Protein AF-S4Y621-F1 (afdb_monomer)

Radius of gyration: 22.16 Å; Cα contacts (8 Å, |Δi|>4): 388; chains: 1; bounding box: 53×59×67 Å

Organism: NCBI:txid1254432

pLDDT: mean 82.06, std 18.14, range [29.84, 98.12]

Solvent-accessible surface area (backbone atoms only — not comparable to full-atom values): 10670 Å² total; per-residue (Å²): 137,91,83,83,88,74,89,83,85,84,79,84,85,79,80,78,80,84,52,58,77,79,45,41,57,49,80,65,47,92,72,56,23,39,37,37,39,32,27,67,24,92,54,53,34,29,34,33,82,52,81,55,54,39,59,49,49,24,47,77,88,26,30,50,78,54,44,103,45,43,35,34,53,33,31,38,75,62,40,75,56,72,85,97,52,68,56,53,63,44,82,42,47,49,72,36,71,51,76,38,78,41,41,54,38,29,27,41,82,42,71,57,51,69,94,45,32,25,85,92,50,53,89,77,49,75,55,20,14,27,38,39,61,63,71,78,42,81,48,37,40,34,39,39,41,11,64,40,68,40,88,90,77,53,43,68,35,69,68,44,61,65,48,77,41,77,51,53,44,90,55,69,63,47,79,46,77,43,55,78,79,65,107

Secondary structure (DSSP, 8-state):
---------------PPPPGGGTSPPPPPSSPEEEEEEE-SSS-EEE--SSSS--SEEETTEESS--SS-BHHHHHHT--S--------EEE-TT-EEEEEE-SEEEEEEE--GGGS-TTTTTT-SEEEEEEEPPSEEEEEEE--EEEE-TTT--EEEEPPPEEEEEEES-SEEEEEE-TT--

Sequence (183 aa):
MRAVGGEETGGGGAGGEASCDDVLDDEALEEPMSIVVTNERSTPVYLTPGGCAPVGWSVDGKSMFEAAIPTCEGLHEGEPGGPACGPSFQELAAGASVTVEWHGRLAESVPVVDSCVAPSISAEHETCGRLALAGDGAHELELTVYLELDEETEIGTSPLPAIAVPFTLPTESITVTISEEDP

Foldseek 3Di:
DDDDDDDPDDDDDDDDQDDLVNQAADDFAPAWAKEKEWEQDQFKWKAQQDDDDGDFKDKPPFHQHDDPFAGLVCQLVVNRDDPPDDGAIDIAGHGGMDIHTGRQWTKDKDAHRCVRGDVVCSVPDRIHIYTYGDDFFKMKIWGKIARDADPVPRDGDHIQGTQIFIDGPPDRYHYHYHYPPRD

Nearest PDB structures (foldseek):
  8xjs-assembly1_A  TM=2.680E-01  e=2.110E+00  Homo sapiens
  9cqi-assembly1_B  TM=3.585E-01  e=9.521E+00  Homo sapiens
  2yyy-assembly1_B  TM=1.717E-01  e=1.142E+00  Methanocaldococcus jannaschii DSM 2661
  7sti-assembly1_A  TM=2.539E-01  e=5.449E+00  Mus musculus

Mean predicted aligned error: 9.26 Å

Structure (mmCIF, N/CA/C/O backbone):
data_AF-S4Y621-F1
#
_entry.id   AF-S4Y621-F1
#
loop_
_atom_site.group_PDB
_atom_site.id
_atom_site.type_symbol
_atom_site.label_atom_id
_atom_site.label_alt_id
_atom_site.label_comp_id
_atom_site.label_asym_id
_atom_site.label_entity_id
_atom_site.label_seq_id
_atom_site.pdbx_PDB_ins_code
_atom_site.Cartn_x
_atom_site.Cartn_y
_atom_site.Cartn_z
_a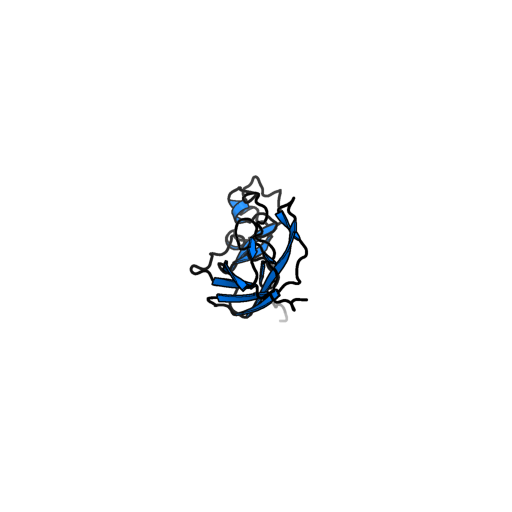tom_site.occupancy
_atom_site.B_iso_or_equiv
_atom_site.auth_seq_id
_atom_site.auth_comp_id
_atom_site.auth_asym_id
_atom_site.auth_atom_id
_atom_site.pdbx_PDB_model_num
ATOM 1 N N . MET A 1 1 ? 35.781 -44.865 -48.114 1.00 40.31 1 MET A N 1
ATOM 2 C CA . MET A 1 1 ? 36.550 -43.820 -47.407 1.00 40.31 1 MET A CA 1
ATOM 3 C C . MET A 1 1 ? 35.823 -43.487 -46.114 1.00 40.31 1 MET A C 1
ATOM 5 O O . MET A 1 1 ? 34.612 -43.332 -46.146 1.00 40.31 1 MET A O 1
ATOM 9 N N . ARG A 1 2 ? 36.559 -43.498 -44.998 1.00 34.03 2 ARG A N 1
ATOM 10 C CA . ARG A 1 2 ? 36.179 -43.008 -43.661 1.00 34.03 2 ARG A CA 1
ATOM 11 C C . ARG A 1 2 ? 36.219 -41.472 -43.628 1.00 34.03 2 ARG A C 1
ATOM 13 O O . ARG A 1 2 ? 37.125 -40.931 -44.253 1.00 34.03 2 ARG A O 1
ATOM 20 N N . ALA A 1 3 ? 35.333 -40.869 -42.827 1.00 33.75 3 ALA A N 1
ATOM 21 C CA . ALA A 1 3 ? 35.456 -39.650 -41.987 1.00 33.75 3 ALA A CA 1
ATOM 22 C C . ALA A 1 3 ? 34.038 -39.034 -41.864 1.00 33.75 3 ALA A C 1
ATOM 24 O O . ALA A 1 3 ? 33.450 -38.748 -42.897 1.00 33.75 3 ALA A O 1
ATOM 25 N N . VAL A 1 4 ? 33.317 -39.076 -40.732 1.00 34.75 4 VAL A N 1
ATOM 26 C CA . VAL A 1 4 ? 33.525 -38.476 -39.388 1.00 34.75 4 VAL A CA 1
ATOM 27 C C . VAL A 1 4 ? 33.197 -36.977 -39.352 1.00 34.75 4 VAL A C 1
ATOM 29 O O . VAL A 1 4 ? 33.879 -36.207 -40.014 1.00 34.75 4 VAL A O 1
ATOM 32 N N . GLY A 1 5 ? 32.243 -36.620 -38.478 1.00 29.84 5 GLY A N 1
ATOM 33 C CA . GLY A 1 5 ? 32.097 -35.303 -37.839 1.00 29.84 5 GLY A CA 1
ATOM 34 C C . GLY A 1 5 ? 31.358 -34.244 -38.672 1.00 29.84 5 GLY A C 1
ATOM 35 O O . GLY A 1 5 ? 31.693 -34.056 -39.829 1.00 29.84 5 GLY A O 1
ATOM 36 N N . GLY A 1 6 ? 30.364 -33.515 -38.167 1.00 31.75 6 GLY A N 1
ATOM 37 C CA . GLY A 1 6 ? 29.953 -33.370 -36.777 1.00 31.75 6 GLY A CA 1
ATOM 38 C C . GLY A 1 6 ? 28.525 -32.854 -36.625 1.00 31.75 6 GLY A C 1
ATOM 39 O O . GLY A 1 6 ? 27.959 -32.228 -37.519 1.00 31.75 6 GLY A O 1
ATOM 40 N N . GLU A 1 7 ? 27.968 -33.171 -35.460 1.00 42.66 7 GLU A N 1
ATOM 41 C CA . GLU A 1 7 ? 27.066 -32.284 -34.736 1.00 42.66 7 GLU A CA 1
ATOM 42 C C . GLU A 1 7 ? 27.680 -30.880 -34.681 1.00 42.66 7 GLU A C 1
ATOM 44 O O . GLU A 1 7 ? 28.802 -30.717 -34.209 1.00 42.66 7 GLU A O 1
ATOM 49 N N . GLU A 1 8 ? 26.928 -29.878 -35.125 1.00 39.56 8 GLU A N 1
ATOM 50 C CA . GLU A 1 8 ? 27.060 -28.515 -34.617 1.00 39.56 8 GLU A CA 1
ATOM 51 C C . GLU A 1 8 ? 25.834 -28.266 -33.737 1.00 39.56 8 GLU A C 1
ATOM 53 O O . GLU A 1 8 ? 24.785 -27.796 -34.171 1.00 39.56 8 GLU A O 1
ATOM 58 N N . THR A 1 9 ? 25.958 -28.669 -32.477 1.00 48.19 9 THR A N 1
ATOM 59 C CA . THR A 1 9 ? 25.304 -27.976 -31.372 1.00 48.19 9 THR A CA 1
ATOM 60 C C . THR A 1 9 ? 26.026 -26.642 -31.168 1.00 48.19 9 THR A C 1
ATOM 62 O O . THR A 1 9 ? 27.220 -26.645 -30.876 1.00 48.19 9 THR A O 1
ATOM 65 N N . GLY A 1 10 ? 25.323 -25.517 -31.274 1.00 29.92 10 GLY A N 1
ATOM 66 C CA . GLY A 1 10 ? 25.833 -24.196 -30.883 1.00 29.92 10 GLY A CA 1
ATOM 67 C C . GLY A 1 10 ? 24.816 -23.104 -31.227 1.00 29.92 10 GLY A C 1
ATOM 68 O O . GLY A 1 10 ? 24.211 -23.169 -32.287 1.00 29.92 10 GLY A O 1
ATOM 69 N N . GLY A 1 11 ? 24.513 -22.100 -30.405 1.00 30.69 11 GLY A N 1
ATOM 70 C CA . GLY A 1 11 ? 24.886 -21.748 -29.028 1.00 30.69 11 GLY A CA 1
ATOM 71 C C . GLY A 1 11 ? 23.645 -21.133 -28.343 1.00 30.69 11 GLY A C 1
ATOM 72 O O . GLY A 1 11 ? 22.634 -20.904 -28.993 1.00 30.69 11 GLY A O 1
ATOM 73 N N . GLY A 1 12 ? 23.567 -20.910 -27.034 1.00 33.03 12 GLY A N 1
ATOM 74 C CA . GLY A 1 12 ? 24.642 -20.570 -26.112 1.00 33.03 12 GLY A CA 1
ATOM 75 C C . GLY A 1 12 ? 24.822 -19.051 -26.030 1.00 33.03 12 GLY A C 1
ATOM 76 O O . GLY A 1 12 ? 25.725 -18.537 -26.675 1.00 33.03 12 GLY A O 1
ATOM 77 N N . GLY A 1 13 ? 23.990 -18.385 -25.212 1.00 31.75 13 GLY A N 1
ATOM 78 C CA . GLY A 1 13 ? 24.107 -16.972 -24.799 1.00 31.75 13 GLY A CA 1
ATOM 79 C C . GLY A 1 13 ? 23.715 -15.949 -25.873 1.00 31.75 13 GLY A C 1
ATOM 80 O O . GLY A 1 13 ? 23.707 -16.265 -27.051 1.00 31.75 13 GLY A O 1
ATOM 81 N N . ALA A 1 14 ? 23.411 -14.688 -25.594 1.00 40.19 14 ALA A N 1
ATOM 82 C CA . ALA A 1 14 ? 23.194 -13.887 -24.392 1.00 40.19 14 ALA A CA 1
ATOM 83 C C . ALA A 1 14 ? 22.991 -12.450 -24.929 1.00 40.19 14 ALA A C 1
ATOM 85 O O . ALA A 1 14 ? 23.670 -12.080 -25.884 1.00 40.19 14 ALA A O 1
ATOM 86 N N . GLY A 1 15 ? 22.112 -11.652 -24.320 1.00 40.28 15 GLY A N 1
ATOM 87 C CA . GLY A 1 15 ? 22.067 -10.200 -24.539 1.00 40.28 15 GLY A CA 1
ATOM 88 C C . GLY A 1 15 ? 21.282 -9.739 -25.767 1.00 40.28 15 GLY A C 1
ATOM 89 O O . GLY A 1 15 ? 21.871 -9.328 -26.761 1.00 40.28 15 GLY A O 1
ATOM 90 N N . GLY A 1 16 ? 19.950 -9.739 -25.677 1.00 50.34 16 GLY A N 1
ATOM 91 C CA . GLY A 1 16 ? 19.219 -8.637 -26.305 1.00 50.34 16 GLY A CA 1
ATOM 92 C C . GLY A 1 16 ? 19.573 -7.371 -25.525 1.00 50.34 16 GLY A C 1
ATOM 93 O O . GLY A 1 16 ? 19.605 -7.424 -24.295 1.00 50.34 16 GLY A O 1
ATOM 94 N N . GLU A 1 17 ? 19.931 -6.286 -26.210 1.00 59.06 17 GLU A N 1
ATOM 95 C CA . GLU A 1 17 ? 20.044 -4.973 -25.566 1.00 59.06 17 GLU A CA 1
ATOM 96 C C . GLU A 1 17 ? 18.709 -4.690 -24.864 1.00 59.06 17 GLU A C 1
ATOM 98 O O . GLU A 1 17 ? 17.657 -4.869 -25.479 1.00 59.06 17 GLU A O 1
ATOM 103 N N . ALA A 1 18 ? 18.743 -4.348 -23.573 1.00 64.44 18 ALA A N 1
ATOM 104 C CA . ALA A 1 18 ? 17.529 -4.027 -22.829 1.00 64.44 18 ALA A CA 1
ATOM 105 C C . ALA A 1 18 ? 16.826 -2.846 -23.516 1.00 64.44 18 ALA A C 1
ATOM 107 O O . ALA A 1 18 ? 17.468 -1.822 -23.776 1.00 64.44 18 ALA A O 1
ATOM 108 N N . SER A 1 19 ? 15.544 -3.002 -23.857 1.00 77.56 19 SER A N 1
ATOM 109 C CA . SER A 1 19 ? 14.757 -1.905 -24.420 1.00 77.56 19 SER A CA 1
ATOM 110 C C . SER A 1 19 ? 14.365 -0.946 -23.303 1.00 77.56 19 SER A C 1
ATOM 112 O O . SER A 1 19 ? 14.183 -1.359 -22.159 1.00 77.56 19 SER A O 1
ATOM 114 N N . CYS A 1 20 ? 14.172 0.333 -23.626 1.00 79.19 20 CYS A N 1
ATOM 115 C CA . CYS A 1 20 ? 13.599 1.267 -22.657 1.00 79.19 20 CYS A CA 1
ATOM 116 C C . CYS A 1 20 ? 12.184 0.854 -22.244 1.00 79.19 20 CYS A C 1
ATOM 118 O O . CYS A 1 20 ? 11.817 1.035 -21.091 1.00 79.19 20 CYS A O 1
ATOM 120 N N . ASP A 1 21 ? 11.445 0.193 -23.134 1.00 79.69 21 ASP A N 1
ATOM 121 C CA . ASP A 1 21 ? 10.115 -0.342 -22.831 1.00 79.69 21 ASP A CA 1
ATOM 122 C C . ASP A 1 21 ? 10.139 -1.403 -21.713 1.00 79.69 21 ASP A C 1
ATOM 124 O O . ASP A 1 21 ? 9.152 -1.567 -21.007 1.00 79.69 21 ASP A O 1
ATOM 128 N N . ASP A 1 22 ? 11.267 -2.098 -21.514 1.00 80.38 22 ASP A N 1
ATOM 129 C CA . ASP A 1 22 ? 11.398 -3.133 -20.479 1.00 80.38 22 ASP A CA 1
ATOM 130 C C . ASP A 1 22 ? 11.611 -2.541 -19.072 1.00 80.38 22 ASP A C 1
ATOM 132 O O . ASP A 1 22 ? 11.510 -3.259 -18.075 1.00 80.38 22 ASP A O 1
ATOM 136 N N . VAL A 1 23 ? 11.947 -1.249 -18.981 1.00 81.88 23 VAL A N 1
ATOM 137 C CA . VAL A 1 23 ? 12.234 -0.555 -17.713 1.00 81.88 23 VAL A CA 1
ATOM 138 C C . VAL A 1 23 ? 11.239 0.549 -17.381 1.00 81.88 23 VAL A C 1
ATOM 140 O O . VAL A 1 23 ? 11.216 1.000 -16.240 1.00 81.88 23 VAL A O 1
ATOM 143 N N . LEU A 1 24 ? 10.419 0.977 -18.342 1.00 83.12 24 LEU A N 1
ATOM 144 C CA . LEU A 1 24 ? 9.329 1.917 -18.098 1.00 83.12 24 LEU A CA 1
ATOM 145 C C . LEU A 1 24 ? 8.161 1.238 -17.371 1.00 83.12 24 LEU A C 1
ATOM 147 O O . LEU A 1 24 ? 8.008 0.010 -17.396 1.00 83.12 24 LEU A O 1
ATOM 151 N N . ASP A 1 25 ? 7.365 2.061 -16.695 1.00 87.50 25 ASP A N 1
ATOM 152 C CA . ASP A 1 25 ? 6.196 1.624 -15.942 1.00 87.50 25 ASP A CA 1
ATOM 153 C C . ASP A 1 25 ? 5.138 1.028 -16.882 1.00 87.50 25 ASP A C 1
ATOM 155 O O . ASP A 1 25 ? 4.885 1.539 -17.975 1.00 87.50 25 ASP A O 1
ATOM 159 N N . ASP A 1 26 ? 4.489 -0.049 -16.442 1.00 89.94 26 ASP A N 1
ATOM 160 C CA . ASP A 1 26 ? 3.331 -0.591 -17.142 1.00 89.94 26 ASP A CA 1
ATOM 161 C C . ASP A 1 26 ? 2.150 0.388 -17.053 1.00 89.94 26 ASP A C 1
ATOM 163 O O . ASP A 1 26 ? 1.959 1.110 -16.059 1.00 89.94 26 ASP A O 1
ATOM 167 N N . GLU A 1 27 ? 1.306 0.368 -18.087 1.00 90.00 27 GLU A N 1
ATOM 168 C CA . GLU A 1 27 ? 0.056 1.121 -18.086 1.00 90.00 27 GLU A CA 1
ATOM 169 C C . GLU A 1 27 ? -0.827 0.681 -16.907 1.00 90.00 27 GLU A C 1
ATOM 171 O O . GLU A 1 27 ? -1.022 -0.505 -16.641 1.00 90.00 27 GLU A O 1
ATOM 176 N N . ALA A 1 28 ? -1.362 1.655 -16.172 1.00 89.56 28 ALA A N 1
ATOM 177 C CA . ALA A 1 28 ? -2.320 1.410 -15.10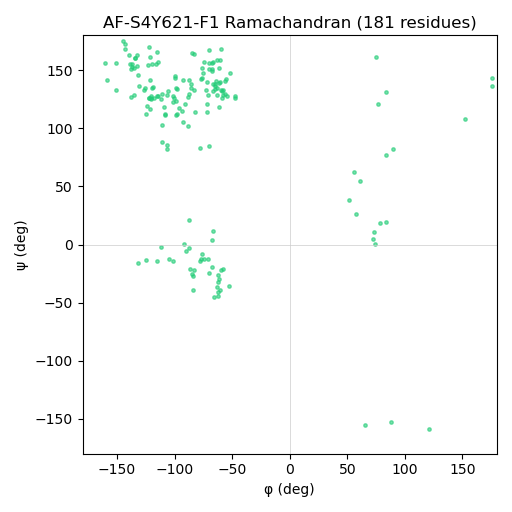1 1.00 89.56 28 ALA A CA 1
ATOM 178 C C . ALA A 1 28 ? -3.599 0.742 -15.633 1.00 89.56 28 ALA A C 1
ATOM 180 O O . ALA A 1 28 ? -4.020 1.009 -16.759 1.00 89.56 28 ALA A O 1
ATOM 181 N N . LEU A 1 29 ? -4.281 -0.038 -14.787 1.00 88.75 29 LEU A N 1
ATOM 182 C CA . LEU A 1 29 ? -5.645 -0.472 -15.096 1.00 88.75 29 LEU A CA 1
ATOM 183 C C . LEU A 1 29 ? -6.561 0.746 -15.303 1.00 88.75 29 LEU A C 1
ATOM 185 O O . LEU A 1 29 ? -6.561 1.672 -14.482 1.00 88.75 29 LEU A O 1
ATOM 189 N N . GLU A 1 30 ? -7.351 0.712 -16.384 1.00 89.94 30 GLU A N 1
ATOM 190 C CA . GLU A 1 30 ? -8.328 1.760 -16.723 1.00 89.94 30 GLU A CA 1
ATOM 191 C C . GL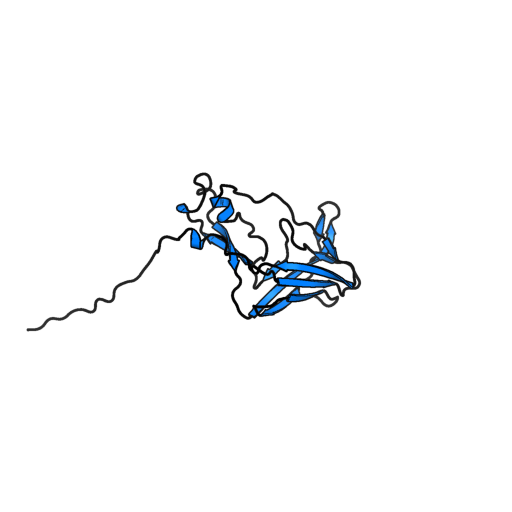U A 1 30 ? -9.381 1.925 -15.619 1.00 89.94 30 GLU A C 1
ATOM 193 O O . GLU A 1 30 ? -9.768 3.045 -15.282 1.00 89.94 30 GLU A O 1
ATOM 198 N N . GLU A 1 31 ? -9.809 0.806 -15.032 1.00 91.50 31 GLU A N 1
ATOM 199 C CA . GLU A 1 31 ? -10.711 0.762 -13.886 1.00 91.50 31 GLU A CA 1
ATOM 200 C C . GLU A 1 31 ? -9.916 0.320 -12.644 1.00 91.50 31 GLU A C 1
ATOM 202 O O . GLU A 1 31 ? -9.437 -0.818 -12.602 1.00 91.50 31 GLU A O 1
ATOM 207 N N . PRO A 1 32 ? -9.710 1.207 -11.649 1.00 92.12 32 PRO A N 1
ATOM 208 C CA . PRO A 1 32 ? -9.053 0.828 -10.406 1.00 92.12 32 PRO A CA 1
ATOM 209 C C . PRO A 1 32 ? -9.906 -0.147 -9.594 1.00 92.12 32 PRO A C 1
ATOM 211 O O . PRO A 1 32 ? -11.131 -0.191 -9.702 1.00 92.12 32 PRO A O 1
ATOM 214 N N . MET A 1 33 ? -9.230 -0.915 -8.748 1.00 94.06 33 MET A N 1
ATOM 215 C CA . MET A 1 33 ? -9.856 -1.800 -7.775 1.00 94.06 33 MET A CA 1
ATOM 216 C C . MET A 1 33 ? -10.030 -1.077 -6.445 1.00 94.06 33 MET A C 1
ATOM 218 O O . MET A 1 33 ? -9.114 -0.391 -5.984 1.00 94.06 33 MET A O 1
ATOM 222 N N . SER A 1 34 ? -11.153 -1.317 -5.773 1.00 96.56 34 SER A N 1
ATOM 223 C CA . SER A 1 34 ? -11.413 -0.742 -4.454 1.00 96.56 34 SER A CA 1
ATOM 224 C C . SER A 1 34 ? -10.937 -1.665 -3.331 1.00 96.56 34 SER A C 1
ATOM 226 O O . SER A 1 34 ? -11.437 -2.777 -3.161 1.00 96.56 34 SER A O 1
ATOM 228 N N . ILE A 1 35 ? -10.032 -1.183 -2.487 1.00 97.00 35 ILE A N 1
ATOM 229 C CA . ILE A 1 35 ? -9.651 -1.836 -1.233 1.00 97.00 35 ILE A CA 1
ATOM 230 C C . ILE A 1 35 ? -10.416 -1.163 -0.100 1.00 97.00 35 ILE A C 1
ATOM 232 O O . ILE A 1 35 ? -10.183 0.001 0.222 1.00 97.00 35 ILE A O 1
ATOM 236 N N . VAL A 1 36 ? -11.355 -1.889 0.497 1.00 97.62 36 VAL A N 1
ATOM 237 C CA . VAL A 1 36 ? -12.187 -1.401 1.597 1.00 97.62 36 VAL A CA 1
ATOM 238 C C . VAL A 1 36 ? -11.596 -1.893 2.907 1.00 97.62 36 VAL A C 1
ATOM 240 O O . VAL A 1 36 ? -11.627 -3.088 3.189 1.00 97.62 36 VAL A O 1
ATOM 243 N N . VAL A 1 37 ? -11.071 -0.969 3.706 1.00 97.88 37 VAL A N 1
ATOM 244 C CA . VAL A 1 37 ? -10.524 -1.255 5.034 1.00 97.88 37 VAL A CA 1
ATOM 245 C C . VAL A 1 37 ? -11.536 -0.843 6.090 1.00 97.88 37 VAL A C 1
ATOM 247 O O . VAL A 1 37 ? -11.926 0.324 6.152 1.00 97.88 37 VAL A O 1
ATOM 250 N N . THR A 1 38 ? -11.935 -1.781 6.944 1.00 98.00 38 THR A N 1
ATOM 251 C CA . THR A 1 38 ? -12.858 -1.555 8.060 1.00 98.00 38 THR A CA 1
ATOM 252 C C . THR A 1 38 ? -12.144 -1.783 9.385 1.00 98.00 38 THR A C 1
ATOM 254 O O . THR A 1 38 ? -11.555 -2.840 9.605 1.00 98.00 38 THR A O 1
ATOM 257 N N . ASN A 1 39 ? -12.222 -0.805 10.290 1.00 97.94 39 ASN A N 1
ATOM 258 C CA . ASN A 1 39 ? -11.726 -0.957 11.654 1.00 97.94 39 ASN A CA 1
ATOM 259 C C . ASN A 1 39 ? -12.827 -1.535 12.555 1.00 97.94 39 ASN A C 1
ATOM 261 O O . ASN A 1 39 ? -13.721 -0.806 12.977 1.00 97.94 39 ASN A O 1
ATOM 265 N N . GLU A 1 40 ? -12.769 -2.829 12.865 1.00 97.31 40 GLU A N 1
ATOM 266 C CA . GLU A 1 40 ? -13.676 -3.489 13.818 1.00 97.31 40 GLU A CA 1
ATOM 267 C C . GLU A 1 40 ? -13.135 -3.498 15.256 1.00 97.31 40 GLU A C 1
ATOM 269 O O . GLU A 1 40 ? -13.806 -3.984 16.172 1.00 97.31 40 GLU A O 1
ATOM 274 N N . ARG A 1 41 ? -11.953 -2.916 15.490 1.00 95.38 41 ARG A N 1
ATOM 275 C CA . ARG A 1 41 ? -11.442 -2.685 16.841 1.00 95.38 41 ARG A CA 1
ATOM 276 C C . ARG A 1 41 ? -12.304 -1.668 17.582 1.00 95.38 41 ARG A C 1
ATOM 278 O O . ARG A 1 41 ? -12.978 -0.814 17.006 1.00 95.38 41 ARG A O 1
ATOM 285 N N . SER A 1 42 ? -12.235 -1.735 18.903 1.00 96.12 42 SER A N 1
ATOM 286 C CA . SER A 1 42 ? -12.852 -0.783 19.826 1.00 96.12 42 SER A CA 1
ATOM 287 C C . SER A 1 42 ? -12.079 0.537 19.949 1.00 96.12 42 SER A C 1
ATOM 289 O O . SER A 1 42 ? -12.612 1.510 20.486 1.00 96.12 42 SER A O 1
ATOM 291 N N . THR A 1 43 ? -10.847 0.588 19.433 1.00 95.88 43 THR A N 1
ATOM 292 C CA . THR A 1 43 ? -9.953 1.754 19.430 1.00 95.88 43 THR A CA 1
ATOM 293 C C . THR A 1 43 ? -9.655 2.223 18.003 1.00 95.88 43 THR A C 1
ATOM 295 O O . THR A 1 43 ? -9.735 1.421 17.069 1.00 95.88 43 THR A O 1
ATOM 298 N N . PRO A 1 44 ? -9.303 3.506 17.801 1.00 96.81 44 PRO A N 1
ATOM 299 C CA . PRO A 1 44 ? -8.827 3.970 16.502 1.00 96.81 44 PRO A CA 1
ATOM 300 C C . PRO A 1 44 ? -7.515 3.279 16.107 1.00 96.81 44 PRO A C 1
ATOM 302 O O . PRO A 1 44 ? -6.781 2.772 16.958 1.00 96.81 44 PRO A O 1
ATOM 305 N N . VAL A 1 45 ? -7.237 3.292 14.808 1.00 97.25 45 VAL A N 1
ATOM 306 C CA . VAL A 1 45 ? -5.960 2.888 14.206 1.00 97.25 45 VAL A CA 1
ATOM 307 C C . VAL A 1 45 ? -5.521 3.942 13.199 1.00 97.25 45 VAL A C 1
ATOM 309 O O . VAL A 1 45 ? -6.338 4.738 12.741 1.00 97.25 45 VAL A O 1
ATOM 312 N N . TYR A 1 46 ? -4.251 3.927 12.821 1.00 96.19 46 TYR A N 1
ATOM 313 C CA . TYR A 1 46 ? -3.671 4.847 11.854 1.00 96.19 46 TYR A CA 1
ATOM 314 C C . TYR A 1 46 ? -3.123 4.068 10.664 1.00 96.19 46 TYR A C 1
ATOM 316 O O . TYR A 1 46 ? -2.445 3.053 10.823 1.00 96.19 46 TYR A O 1
ATOM 324 N N . LEU A 1 47 ? -3.419 4.545 9.462 1.00 93.94 47 LEU A N 1
ATOM 325 C CA . LEU A 1 47 ? -2.920 3.983 8.207 1.00 93.94 47 LEU A CA 1
ATOM 326 C C . LEU A 1 47 ? -2.631 5.105 7.212 1.00 93.94 47 LEU A C 1
ATOM 328 O O . LEU A 1 47 ? -2.986 6.254 7.459 1.00 93.94 47 LEU A O 1
ATOM 332 N N . THR A 1 48 ? -2.020 4.781 6.077 1.00 89.81 48 THR A N 1
ATOM 333 C CA . THR A 1 48 ? -1.745 5.758 5.013 1.00 89.81 48 THR A CA 1
ATOM 334 C C . THR A 1 48 ? -2.622 5.464 3.787 1.00 89.81 48 THR A C 1
ATOM 336 O O . THR A 1 48 ? -2.249 4.664 2.929 1.00 89.81 48 THR A O 1
ATOM 339 N N . PRO A 1 49 ? -3.850 6.009 3.706 1.00 79.88 49 PRO A N 1
ATOM 340 C CA . PRO A 1 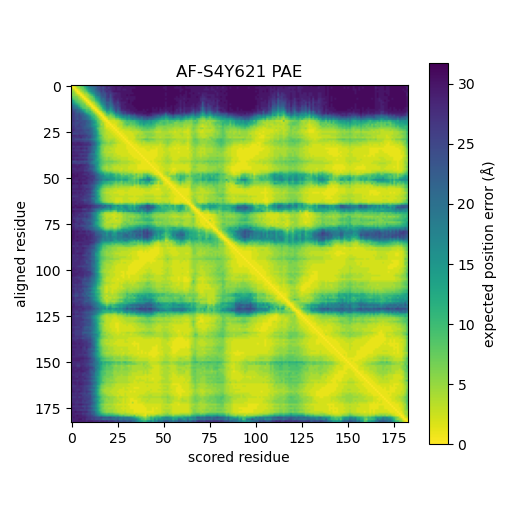49 ? -4.750 5.732 2.591 1.00 79.88 49 PRO A CA 1
ATOM 341 C C . PRO A 1 49 ? -4.329 6.544 1.360 1.00 79.88 49 PRO A C 1
ATOM 343 O O . PRO A 1 49 ? -4.857 7.620 1.086 1.00 79.88 49 PRO A O 1
ATOM 346 N N . GLY A 1 50 ? -3.353 6.022 0.618 1.00 74.12 50 GLY A N 1
ATOM 347 C CA . GLY A 1 50 ? -2.823 6.659 -0.586 1.00 74.12 50 GLY A CA 1
ATOM 348 C C . GLY A 1 50 ? -2.115 7.991 -0.312 1.00 74.12 50 GLY A C 1
ATOM 349 O O . GLY A 1 50 ? -1.605 8.246 0.778 1.00 74.12 50 GLY A O 1
ATOM 350 N N . GLY A 1 51 ? -2.076 8.849 -1.331 1.00 67.62 51 GLY A N 1
ATOM 351 C CA . GLY A 1 51 ? -1.359 10.118 -1.279 1.00 67.62 51 GLY A CA 1
ATOM 352 C C . GLY A 1 51 ? 0.101 9.980 -1.698 1.00 67.62 51 GLY A C 1
ATOM 353 O O . GLY A 1 51 ? 0.449 9.142 -2.523 1.00 67.62 51 GLY A O 1
ATOM 354 N N . CYS A 1 52 ? 0.931 10.869 -1.171 1.00 63.12 52 CYS A N 1
ATOM 355 C CA . CYS A 1 52 ? 2.339 10.981 -1.516 1.00 63.12 52 CYS A CA 1
ATOM 356 C C . CYS A 1 52 ? 3.131 10.133 -0.499 1.00 63.12 52 CYS A C 1
ATOM 358 O O . CYS A 1 52 ? 3.050 10.425 0.693 1.00 63.12 52 CYS A O 1
ATOM 360 N N . ALA A 1 53 ? 3.785 9.054 -0.946 1.00 70.44 53 ALA A N 1
ATOM 361 C CA . ALA A 1 53 ? 4.476 8.047 -0.126 1.00 70.44 53 ALA A CA 1
ATOM 362 C C . ALA A 1 53 ? 3.629 7.242 0.894 1.00 70.44 53 ALA A C 1
ATOM 364 O O . ALA A 1 53 ? 3.964 7.208 2.084 1.00 70.44 53 ALA A O 1
ATOM 365 N N . PRO A 1 54 ? 2.535 6.559 0.495 1.00 78.44 54 PRO A N 1
ATOM 366 C CA . PRO A 1 54 ? 1.839 5.642 1.397 1.00 78.44 54 PRO A CA 1
ATOM 367 C C . PRO A 1 54 ? 2.721 4.425 1.729 1.00 78.44 54 PRO A C 1
ATOM 369 O O . PRO A 1 54 ? 3.381 3.839 0.872 1.00 78.44 54 PRO A O 1
ATOM 372 N N . VAL A 1 55 ? 2.708 4.026 2.998 1.00 85.00 55 VAL A N 1
ATOM 373 C CA . VAL A 1 55 ? 3.513 2.938 3.564 1.00 85.00 55 VAL A CA 1
ATOM 374 C C . VAL A 1 55 ? 2.637 1.839 4.156 1.00 85.00 55 VAL A C 1
ATOM 376 O O . VAL A 1 55 ? 1.512 2.084 4.590 1.00 85.00 55 VAL A O 1
ATOM 379 N N . GLY A 1 56 ? 3.188 0.626 4.227 1.00 89.12 56 GLY A N 1
ATOM 380 C CA . GLY A 1 56 ? 2.517 -0.516 4.848 1.00 89.12 56 GLY A CA 1
ATOM 381 C C . GLY A 1 56 ? 1.544 -1.255 3.930 1.00 89.12 56 GLY A C 1
ATOM 382 O O . GLY A 1 56 ? 0.698 -1.972 4.445 1.00 89.12 56 GLY A O 1
ATOM 383 N N . TRP A 1 57 ? 1.662 -1.090 2.610 1.00 92.88 57 TRP A N 1
ATOM 384 C CA . TRP A 1 57 ? 0.825 -1.754 1.609 1.00 92.88 57 TRP A CA 1
ATOM 385 C C . TRP A 1 57 ? 1.676 -2.592 0.654 1.00 92.88 57 TRP A C 1
ATOM 387 O O . TRP A 1 57 ? 2.483 -2.037 -0.103 1.00 92.88 57 TRP A O 1
ATOM 397 N N . SER A 1 58 ? 1.481 -3.910 0.652 1.00 94.38 58 SER A N 1
ATOM 398 C CA . SER A 1 58 ? 2.127 -4.809 -0.307 1.00 94.38 58 SER A CA 1
ATOM 399 C C . SER A 1 58 ? 1.189 -5.871 -0.858 1.00 94.38 58 SER A C 1
ATOM 401 O O . SER A 1 58 ? 0.212 -6.250 -0.226 1.00 94.38 58 SER A O 1
ATOM 403 N N . VAL A 1 59 ? 1.510 -6.366 -2.050 1.00 95.69 59 VAL A N 1
ATOM 404 C CA . VAL A 1 59 ? 0.942 -7.595 -2.606 1.00 95.69 59 VAL A CA 1
ATOM 405 C C . VAL A 1 59 ? 2.090 -8.545 -2.899 1.00 95.69 59 VAL A C 1
ATOM 407 O O . VAL A 1 59 ? 3.051 -8.164 -3.572 1.00 95.69 59 VAL A O 1
ATOM 410 N N . ASP A 1 60 ? 2.013 -9.764 -2.372 1.00 95.12 60 ASP A N 1
ATOM 411 C CA . ASP A 1 60 ? 3.058 -10.789 -2.492 1.00 95.12 60 ASP A CA 1
ATOM 412 C C . ASP A 1 60 ? 4.459 -10.267 -2.090 1.00 95.12 60 ASP A C 1
ATOM 414 O O . ASP A 1 60 ? 5.472 -10.553 -2.738 1.00 95.12 60 ASP A O 1
ATOM 418 N N . GLY A 1 61 ? 4.521 -9.433 -1.044 1.00 91.62 61 GLY A N 1
ATOM 419 C CA . GLY A 1 61 ? 5.749 -8.789 -0.572 1.00 91.62 61 GLY A CA 1
ATOM 420 C C . GLY A 1 61 ? 6.296 -7.659 -1.460 1.00 91.62 61 GLY A C 1
ATOM 421 O O . GLY A 1 61 ? 7.366 -7.123 -1.161 1.00 91.62 61 GLY A O 1
ATOM 422 N N . LYS A 1 62 ? 5.599 -7.268 -2.538 1.00 91.38 62 LYS A N 1
ATOM 423 C CA . LYS A 1 62 ? 5.940 -6.099 -3.367 1.00 91.38 62 LYS A CA 1
ATOM 424 C C . LYS A 1 62 ? 5.102 -4.886 -2.970 1.00 91.38 62 LYS A C 1
ATOM 426 O O . LYS A 1 62 ? 3.890 -4.993 -2.829 1.00 91.38 62 LYS A O 1
ATOM 431 N N . SER A 1 63 ? 5.739 -3.726 -2.826 1.00 89.88 63 SER A N 1
ATOM 432 C CA . SER A 1 63 ? 5.057 -2.466 -2.495 1.00 89.88 63 SER A CA 1
ATOM 433 C C . SER A 1 63 ? 4.046 -2.079 -3.578 1.00 89.88 63 SER A C 1
ATOM 435 O O . SER A 1 63 ? 4.333 -2.200 -4.767 1.00 89.88 63 SER A O 1
ATOM 437 N N . MET A 1 64 ? 2.872 -1.593 -3.179 1.00 89.06 64 MET A N 1
ATOM 438 C CA . MET A 1 64 ? 1.819 -1.181 -4.118 1.00 89.06 64 MET A CA 1
ATOM 439 C C . MET A 1 64 ? 1.987 0.235 -4.679 1.00 89.06 64 MET A C 1
ATOM 441 O O . MET A 1 64 ? 1.389 0.557 -5.704 1.00 89.06 64 MET A O 1
ATOM 445 N N . PHE A 1 65 ? 2.735 1.102 -3.997 1.00 74.00 65 PHE A N 1
ATOM 446 C CA . PHE A 1 65 ? 2.654 2.544 -4.245 1.00 74.00 65 PHE A CA 1
ATOM 447 C C . PHE A 1 65 ? 3.996 3.243 -4.416 1.00 74.00 65 PHE A C 1
ATOM 449 O O . PHE A 1 65 ? 4.011 4.352 -4.934 1.00 74.00 65 PHE A O 1
ATOM 456 N N . GLU A 1 66 ? 5.111 2.625 -4.025 1.00 66.50 66 GLU A N 1
ATOM 457 C CA . GLU A 1 66 ? 6.423 3.248 -4.199 1.00 66.50 66 GLU A CA 1
ATOM 458 C C . GLU A 1 66 ? 7.562 2.230 -4.189 1.00 66.50 66 GLU A C 1
ATOM 460 O O . GLU A 1 66 ? 7.579 1.283 -3.395 1.00 66.50 66 GLU A O 1
ATOM 465 N N . ALA A 1 67 ? 8.551 2.478 -5.046 1.00 54.28 67 ALA A N 1
ATOM 466 C CA . ALA A 1 67 ? 9.899 1.979 -4.855 1.00 54.28 67 ALA A CA 1
ATOM 467 C C . ALA A 1 67 ? 10.640 2.979 -3.950 1.00 54.28 67 ALA A C 1
ATOM 469 O O . ALA A 1 67 ? 10.553 4.182 -4.163 1.00 54.28 67 ALA A O 1
ATOM 470 N N . ALA A 1 68 ? 11.428 2.512 -2.977 1.00 59.47 68 ALA A N 1
ATOM 471 C CA . ALA A 1 68 ? 12.273 3.372 -2.126 1.00 59.47 68 ALA A CA 1
ATOM 472 C C . ALA A 1 68 ? 13.430 4.071 -2.890 1.00 59.47 68 ALA A C 1
ATOM 474 O O . ALA A 1 68 ? 14.372 4.585 -2.287 1.00 59.47 68 ALA A O 1
ATOM 475 N N . ILE A 1 69 ? 13.386 4.025 -4.221 1.00 67.56 69 ILE A N 1
ATOM 476 C CA . ILE A 1 69 ? 14.377 4.486 -5.187 1.00 67.56 69 ILE A CA 1
ATOM 477 C C . ILE A 1 69 ? 13.640 5.211 -6.326 1.00 67.56 69 ILE A C 1
ATOM 479 O O . ILE A 1 69 ? 12.484 4.877 -6.593 1.00 67.56 69 ILE A O 1
ATOM 483 N N . PRO A 1 70 ? 14.277 6.172 -7.017 1.00 77.06 70 PRO A N 1
ATOM 484 C CA . PRO A 1 70 ? 13.655 6.883 -8.136 1.00 77.06 70 PRO A CA 1
ATOM 485 C C . PRO A 1 70 ? 13.147 5.921 -9.214 1.00 77.06 70 PRO A C 1
ATOM 487 O O . PRO A 1 70 ? 13.805 4.912 -9.490 1.00 77.06 70 PRO A O 1
ATOM 490 N N . THR A 1 71 ? 12.000 6.219 -9.832 1.00 81.50 71 THR A N 1
ATOM 491 C CA . THR A 1 71 ? 11.486 5.399 -10.937 1.00 81.50 71 THR A CA 1
ATOM 492 C C . THR A 1 71 ? 12.346 5.567 -12.184 1.00 81.50 71 THR A C 1
ATOM 494 O O . THR A 1 71 ? 12.948 6.621 -12.401 1.00 81.50 71 THR A O 1
ATOM 497 N N . CYS A 1 72 ? 12.416 4.538 -13.027 1.00 83.62 72 CYS A N 1
ATOM 498 C CA . CYS A 1 72 ? 13.148 4.608 -14.288 1.00 83.62 72 CYS A CA 1
ATOM 499 C C . CYS A 1 72 ? 12.551 5.673 -15.221 1.00 83.62 72 CYS A C 1
ATOM 501 O O . CYS A 1 72 ? 13.298 6.339 -15.932 1.00 83.62 72 CYS A O 1
ATOM 503 N N . GLU A 1 73 ? 11.234 5.889 -15.159 1.00 81.94 73 GLU A N 1
ATOM 504 C CA . GLU A 1 73 ? 10.546 6.977 -15.861 1.00 81.94 73 GLU A CA 1
ATOM 505 C C . GLU A 1 73 ? 10.971 8.361 -15.332 1.00 81.94 73 GLU A C 1
ATOM 507 O O . GLU A 1 73 ? 11.364 9.219 -16.116 1.00 81.94 73 GLU A O 1
ATOM 512 N N . GLY A 1 74 ? 11.056 8.564 -14.011 1.00 79.62 74 GLY A N 1
ATOM 513 C CA . GLY A 1 74 ? 11.579 9.819 -13.450 1.00 79.62 74 GLY A CA 1
ATOM 514 C C . GLY A 1 74 ? 13.045 10.069 -13.829 1.00 79.62 74 GLY A C 1
ATOM 515 O O . GLY A 1 74 ? 13.429 11.174 -14.220 1.00 79.62 74 GLY A O 1
ATOM 516 N N . LEU A 1 75 ? 13.877 9.020 -13.813 1.00 82.12 75 LEU A N 1
ATOM 517 C CA . LEU A 1 75 ? 15.256 9.103 -14.306 1.00 82.12 75 LEU A CA 1
ATOM 518 C C . LEU A 1 75 ? 15.324 9.422 -15.808 1.00 82.12 75 LEU A C 1
ATOM 520 O O . LEU A 1 75 ? 16.228 10.148 -16.230 1.00 82.12 75 LEU A O 1
ATOM 524 N N . HIS A 1 76 ? 14.394 8.899 -16.612 1.00 81.50 76 HIS A N 1
ATOM 525 C CA . HIS A 1 76 ? 14.259 9.206 -18.038 1.00 81.50 76 HIS A CA 1
ATOM 526 C C . HIS A 1 76 ? 13.952 10.689 -18.271 1.00 81.50 76 HIS A C 1
ATOM 528 O O . HIS A 1 76 ? 14.585 11.332 -19.112 1.00 81.50 76 HIS A O 1
ATOM 534 N N . GLU A 1 77 ? 13.042 11.251 -17.477 1.00 78.56 77 GLU A N 1
ATOM 535 C CA . GLU A 1 77 ? 12.615 12.652 -17.558 1.00 78.56 77 GLU A CA 1
ATOM 536 C C . GLU A 1 77 ? 13.632 13.644 -16.966 1.00 78.56 77 GLU A C 1
ATOM 538 O O . GLU A 1 77 ? 13.516 14.857 -17.151 1.00 78.56 77 GLU A O 1
ATOM 543 N N . GLY A 1 78 ? 14.687 13.145 -16.313 1.00 72.25 78 GLY A N 1
ATOM 544 C CA . GLY A 1 78 ? 15.681 13.984 -15.647 1.00 72.25 78 GLY A CA 1
ATOM 545 C C . GLY A 1 78 ? 15.209 14.516 -14.293 1.00 72.25 78 GLY A C 1
ATOM 546 O O . GLY A 1 78 ? 15.784 15.481 -13.783 1.00 72.25 78 GLY A O 1
ATOM 547 N N . GLU A 1 79 ? 14.189 13.887 -13.713 1.00 73.94 79 GLU A N 1
ATOM 548 C CA . GLU A 1 79 ? 13.621 14.174 -12.401 1.00 73.94 79 GLU A CA 1
ATOM 549 C C . GLU A 1 79 ? 14.052 13.059 -11.425 1.00 73.94 79 GLU A C 1
ATOM 551 O O . GLU A 1 79 ? 13.304 12.114 -11.178 1.00 73.94 79 GLU A O 1
ATOM 556 N N . PRO A 1 80 ? 15.275 13.122 -10.846 1.00 61.12 80 PRO A N 1
ATOM 557 C CA . PRO A 1 80 ? 15.819 12.054 -9.995 1.00 61.12 80 PRO A CA 1
ATOM 558 C C . PRO A 1 80 ? 15.076 11.873 -8.665 1.00 61.12 80 PRO A C 1
ATOM 560 O O . PRO A 1 80 ? 15.495 11.080 -7.827 1.00 61.12 80 PRO A O 1
ATOM 563 N N . GLY A 1 81 ? 13.996 12.615 -8.435 1.00 56.94 81 GLY A N 1
ATOM 564 C CA . GLY A 1 81 ? 13.158 12.464 -7.264 1.00 56.94 81 GLY A CA 1
ATOM 565 C C . GLY A 1 81 ? 11.731 12.867 -7.579 1.00 56.94 81 GLY A C 1
ATOM 566 O O . GLY A 1 81 ? 11.492 13.944 -8.125 1.00 56.94 81 GLY A O 1
ATOM 567 N N . GLY A 1 82 ? 10.788 12.022 -7.165 1.00 53.62 82 GLY A N 1
ATOM 568 C CA . GLY A 1 82 ? 9.418 12.464 -6.948 1.00 53.62 82 GLY A CA 1
ATOM 569 C C . GLY A 1 82 ? 9.376 13.572 -5.884 1.00 53.62 82 GLY A C 1
ATOM 570 O O . GLY A 1 82 ? 10.376 13.826 -5.199 1.00 53.62 82 GLY A O 1
ATOM 571 N N . PRO A 1 83 ? 8.241 14.271 -5.730 1.00 51.00 83 PRO A N 1
ATOM 572 C CA . PRO A 1 83 ? 8.078 15.249 -4.660 1.00 51.00 83 PRO A CA 1
ATOM 573 C C . PRO A 1 83 ? 8.529 14.652 -3.320 1.00 51.00 83 PRO A C 1
ATOM 575 O O . PRO A 1 83 ? 8.101 13.567 -2.946 1.00 51.00 83 PRO A O 1
ATOM 578 N N . ALA A 1 84 ? 9.410 15.355 -2.600 1.00 56.88 84 ALA A N 1
ATOM 579 C CA . ALA A 1 84 ? 9.854 14.950 -1.269 1.00 56.88 84 ALA A CA 1
ATOM 580 C C . ALA A 1 84 ? 8.695 15.123 -0.278 1.00 56.88 84 ALA A C 1
ATOM 582 O O . ALA A 1 84 ? 8.548 16.162 0.367 1.00 56.88 84 ALA A O 1
ATOM 583 N N . CYS A 1 85 ? 7.838 14.118 -0.207 1.00 65.69 85 CYS A N 1
ATOM 584 C CA . CYS A 1 85 ? 6.716 14.034 0.704 1.00 65.69 85 CYS A CA 1
ATOM 585 C C . CYS A 1 85 ? 6.911 12.815 1.604 1.00 65.69 85 CYS A C 1
ATOM 587 O O . CYS A 1 85 ? 7.337 11.755 1.155 1.00 65.69 85 CYS A O 1
ATOM 589 N N . GLY A 1 86 ? 6.669 12.995 2.899 1.00 69.00 86 GLY A N 1
ATOM 590 C CA . GLY A 1 86 ? 6.612 11.880 3.836 1.00 69.00 86 GLY A CA 1
ATOM 591 C C . GLY A 1 86 ? 5.221 11.244 3.844 1.00 69.00 86 GLY A C 1
ATOM 592 O O . GLY A 1 86 ? 4.267 11.883 3.387 1.00 69.00 86 GLY A O 1
ATOM 593 N N . PRO A 1 87 ? 5.091 10.031 4.408 1.00 78.06 87 PRO A N 1
ATOM 594 C CA . PRO A 1 87 ? 3.791 9.409 4.612 1.00 78.06 87 PRO A CA 1
ATOM 595 C C . PRO A 1 87 ? 2.880 10.320 5.438 1.00 78.06 87 PRO A C 1
ATOM 597 O O . PRO A 1 87 ? 3.317 10.931 6.413 1.00 78.06 87 PRO A O 1
ATOM 600 N N . SER A 1 88 ? 1.599 10.369 5.077 1.00 84.94 88 SER A N 1
ATOM 601 C CA . SER A 1 88 ? 0.563 11.027 5.875 1.00 84.94 88 SER A CA 1
ATOM 602 C C . SER A 1 88 ? -0.347 9.973 6.490 1.00 84.94 88 SER A C 1
ATOM 604 O O . SER A 1 88 ? -0.989 9.197 5.779 1.00 84.94 88 SER A O 1
ATOM 606 N N . PHE A 1 89 ? -0.380 9.934 7.820 1.00 90.75 89 PHE A N 1
ATOM 607 C CA . PHE A 1 89 ? -1.213 9.003 8.567 1.00 90.75 89 PHE A CA 1
ATOM 608 C C . PHE A 1 89 ? -2.609 9.581 8.788 1.00 90.75 89 PHE A C 1
ATOM 610 O O . PHE A 1 89 ? -2.779 10.694 9.282 1.00 90.75 89 PHE A O 1
ATOM 617 N N . GLN A 1 90 ? -3.618 8.788 8.448 1.00 92.38 90 GLN A N 1
ATOM 618 C CA . GLN A 1 90 ? -5.018 9.070 8.709 1.00 92.38 90 GLN A CA 1
ATOM 619 C C . GLN A 1 90 ? -5.516 8.184 9.851 1.00 92.38 90 GLN A C 1
ATOM 621 O O . GLN A 1 90 ? -5.334 6.966 9.827 1.00 92.38 90 GLN A O 1
ATOM 626 N N . GLU A 1 91 ? -6.206 8.795 10.814 1.00 95.88 91 GLU A N 1
ATOM 627 C CA . GLU A 1 91 ? -6.963 8.068 11.832 1.00 95.88 91 GLU A CA 1
ATOM 628 C C . GLU A 1 91 ? -8.206 7.406 11.212 1.00 95.88 91 GLU A C 1
ATOM 630 O O . GLU A 1 91 ? -9.027 8.053 10.553 1.00 95.88 91 GLU A O 1
ATOM 635 N N . LEU A 1 92 ? -8.372 6.113 11.472 1.00 97.44 92 LEU A N 1
ATOM 636 C CA . LEU A 1 92 ? -9.571 5.341 11.191 1.00 97.44 92 LEU A CA 1
ATOM 637 C C . LEU A 1 92 ? -10.238 4.959 12.516 1.00 97.44 92 LEU A C 1
ATOM 639 O O . LEU A 1 92 ? -9.804 4.045 13.220 1.00 97.44 92 LEU A O 1
ATOM 643 N N . ALA A 1 93 ? -11.309 5.676 12.855 1.00 97.88 93 ALA A N 1
ATOM 644 C CA . ALA A 1 93 ? -12.066 5.462 14.085 1.00 97.88 93 ALA A CA 1
ATOM 645 C C . ALA A 1 93 ? -12.673 4.047 14.180 1.00 97.88 93 ALA A C 1
ATOM 647 O O . ALA A 1 93 ? -12.894 3.374 13.172 1.00 97.88 93 ALA A O 1
ATOM 648 N N . ALA A 1 94 ? -12.996 3.616 15.401 1.00 97.31 94 ALA A N 1
ATOM 649 C CA . ALA A 1 94 ? -13.684 2.351 15.656 1.00 97.31 94 ALA A CA 1
ATOM 650 C C . ALA A 1 94 ? -15.017 2.263 14.883 1.00 97.31 94 ALA A C 1
ATOM 652 O O . ALA A 1 94 ? -15.848 3.174 14.942 1.00 97.31 94 ALA A O 1
ATOM 653 N N . GLY A 1 95 ? -15.220 1.166 14.157 1.00 96.75 95 GLY A N 1
ATOM 654 C CA . GLY A 1 95 ? -16.374 0.920 13.289 1.00 96.75 95 GLY A CA 1
ATOM 655 C C . GLY A 1 95 ? -16.383 1.712 11.976 1.00 96.75 95 GLY A C 1
ATOM 656 O O . GLY A 1 95 ? -17.339 1.590 11.208 1.00 96.75 95 GLY A O 1
ATOM 657 N N . ALA A 1 96 ? -15.370 2.540 11.708 1.00 98.12 96 ALA A N 1
ATOM 658 C CA . ALA A 1 96 ? -15.275 3.297 10.466 1.00 98.12 96 ALA A CA 1
ATOM 659 C C . ALA A 1 96 ? -14.676 2.450 9.3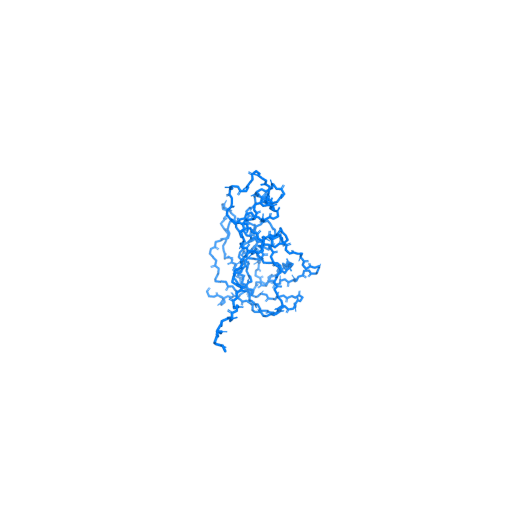35 1.00 98.12 96 ALA A C 1
ATOM 661 O O . ALA A 1 96 ? -14.076 1.395 9.548 1.00 98.12 96 ALA A O 1
ATOM 662 N N . SER A 1 97 ? -14.846 2.921 8.101 1.00 97.62 97 SER A N 1
ATOM 663 C CA . SER A 1 97 ? -14.216 2.325 6.925 1.00 97.62 97 SER A CA 1
ATOM 664 C C . SER A 1 97 ? -13.634 3.394 6.013 1.00 97.62 97 SER A C 1
ATOM 666 O O . SER A 1 97 ? -14.134 4.521 5.971 1.00 97.62 97 SER A O 1
ATOM 668 N N . VAL A 1 98 ? -12.594 3.021 5.278 1.00 96.50 98 VAL A N 1
ATOM 669 C CA . VAL A 1 98 ? -11.966 3.832 4.234 1.00 96.50 98 VAL A CA 1
ATOM 670 C C . VAL A 1 98 ? -11.793 2.983 2.979 1.00 96.50 98 VAL A C 1
ATOM 672 O O . VAL A 1 98 ? -11.566 1.778 3.066 1.00 96.50 98 VAL A O 1
ATOM 675 N N . THR A 1 99 ? -11.923 3.613 1.816 1.00 95.88 99 THR A N 1
ATOM 676 C CA . THR A 1 99 ? -11.708 2.973 0.517 1.00 95.88 99 THR A CA 1
ATOM 677 C C . THR A 1 99 ? -10.455 3.550 -0.121 1.00 95.88 99 THR A C 1
ATOM 679 O O . THR A 1 99 ? -10.313 4.771 -0.201 1.00 95.88 99 THR A O 1
ATOM 682 N N . VAL A 1 100 ? -9.561 2.670 -0.560 1.00 93.12 100 VAL A N 1
ATOM 683 C CA . VAL A 1 100 ? -8.338 3.000 -1.292 1.00 93.12 100 VAL A CA 1
ATOM 684 C C . VAL A 1 100 ? -8.452 2.421 -2.693 1.00 93.12 100 VAL A C 1
ATOM 686 O O . VAL A 1 100 ? -8.728 1.237 -2.852 1.00 93.12 100 VAL A O 1
ATOM 689 N N . GLU A 1 101 ? -8.228 3.251 -3.702 1.00 93.31 101 GLU A N 1
ATOM 690 C CA . GLU A 1 101 ? -8.223 2.818 -5.097 1.00 93.31 101 GLU A CA 1
ATOM 691 C C . GLU A 1 101 ? -6.815 2.355 -5.486 1.00 93.31 101 GLU A C 1
ATOM 693 O O . GLU A 1 101 ? -5.836 3.083 -5.295 1.00 93.31 101 GLU A O 1
ATOM 698 N N . TRP A 1 102 ? -6.703 1.145 -6.033 1.00 92.44 102 TRP A N 1
ATOM 699 C CA . TRP A 1 102 ? -5.443 0.580 -6.508 1.00 92.44 102 TRP A CA 1
ATOM 700 C C . TRP A 1 102 ? -5.531 0.209 -7.987 1.00 92.44 102 TRP A C 1
ATOM 702 O O . TRP A 1 102 ? -6.391 -0.555 -8.414 1.00 92.44 102 TRP A O 1
ATOM 712 N N . HIS A 1 103 ? -4.589 0.721 -8.777 1.00 92.56 103 HIS A N 1
ATOM 713 C CA . HIS A 1 103 ? -4.547 0.546 -10.233 1.00 92.56 103 HIS A CA 1
ATOM 714 C C . HIS A 1 103 ? -3.805 -0.722 -10.691 1.00 92.56 103 HIS A C 1
ATOM 716 O O . HIS A 1 103 ? -3.325 -0.782 -11.822 1.00 92.56 103 HIS A O 1
ATOM 722 N N . GLY A 1 104 ? -3.661 -1.717 -9.812 1.00 92.44 104 GLY A N 1
ATOM 723 C CA . GLY A 1 104 ? -3.090 -3.022 -10.155 1.00 92.44 104 GLY A CA 1
ATOM 724 C C . GLY A 1 104 ? -1.577 -3.043 -10.370 1.00 92.44 104 GLY A C 1
ATOM 725 O O . GLY A 1 104 ? -1.064 -4.043 -10.855 1.00 92.44 104 GLY A O 1
ATOM 726 N N . ARG A 1 105 ? -0.851 -1.971 -10.033 1.00 92.50 105 ARG A N 1
ATOM 727 C CA . ARG A 1 105 ? 0.606 -1.891 -10.222 1.00 92.50 105 ARG A CA 1
ATOM 728 C C . ARG A 1 105 ? 1.372 -2.181 -8.937 1.00 92.50 105 ARG A C 1
ATOM 730 O O . ARG A 1 105 ? 0.931 -1.811 -7.851 1.00 92.50 105 ARG A O 1
ATOM 737 N N . LEU A 1 106 ? 2.525 -2.820 -9.083 1.00 92.38 106 LEU A N 1
ATOM 738 C CA . LEU A 1 106 ? 3.442 -3.196 -8.017 1.00 92.38 106 LEU A CA 1
ATOM 739 C C . LEU A 1 106 ? 4.830 -2.655 -8.323 1.00 92.38 106 LEU A C 1
ATOM 741 O O . LEU A 1 106 ? 5.332 -2.793 -9.436 1.00 92.38 106 LEU A O 1
ATOM 745 N N . ALA A 1 107 ? 5.463 -2.074 -7.315 1.00 88.81 107 ALA A N 1
ATOM 746 C CA . ALA A 1 107 ? 6.826 -1.597 -7.406 1.00 88.81 107 ALA A CA 1
ATOM 747 C C . ALA A 1 107 ? 7.813 -2.769 -7.417 1.00 88.81 107 ALA A C 1
ATOM 749 O O . ALA A 1 107 ? 7.770 -3.676 -6.579 1.00 88.81 107 ALA A O 1
ATOM 750 N N . GLU A 1 108 ? 8.759 -2.708 -8.342 1.00 87.75 108 GLU A N 1
ATOM 751 C CA . GLU A 1 108 ? 9.922 -3.578 -8.402 1.00 87.75 108 GLU A CA 1
ATOM 752 C C . GLU A 1 108 ? 11.193 -2.774 -8.672 1.00 87.75 108 GLU A C 1
ATOM 754 O O . GLU A 1 108 ? 11.152 -1.626 -9.108 1.00 87.75 108 GLU A O 1
ATOM 759 N N . SER A 1 109 ? 12.338 -3.374 -8.358 1.00 87.06 109 SER A N 1
ATOM 760 C CA . SER A 1 109 ? 13.646 -2.796 -8.647 1.00 87.06 109 SER A CA 1
ATOM 761 C C . SER A 1 109 ? 14.212 -3.465 -9.890 1.00 87.06 109 SER A C 1
ATOM 763 O O . SER A 1 109 ? 14.313 -4.694 -9.941 1.00 87.06 109 SER A O 1
ATOM 765 N N . VAL A 1 110 ? 14.592 -2.655 -10.873 1.00 87.44 110 VAL A N 1
ATOM 766 C CA . VAL A 1 110 ? 15.206 -3.111 -12.122 1.00 87.44 110 VAL A CA 1
ATOM 767 C C . VAL A 1 110 ? 16.564 -2.432 -12.326 1.00 87.44 110 VAL A C 1
ATOM 769 O O . VAL A 1 110 ? 16.801 -1.346 -11.787 1.00 87.44 110 VAL A O 1
ATOM 772 N N . PRO A 1 111 ? 17.495 -3.055 -13.070 1.00 87.44 111 PRO A N 1
ATOM 773 C CA . PRO A 1 111 ? 18.753 -2.411 -13.432 1.00 87.44 111 PRO A CA 1
ATOM 774 C C . PRO A 1 111 ? 18.516 -1.147 -14.263 1.00 87.44 111 PRO A C 1
ATOM 776 O O . PRO A 1 111 ? 17.679 -1.146 -15.165 1.00 87.44 111 PRO A O 1
ATOM 779 N N . VAL A 1 112 ? 19.295 -0.096 -14.002 1.00 85.12 112 VAL A N 1
ATOM 780 C CA . VAL A 1 112 ? 19.308 1.085 -14.874 1.00 85.12 112 VAL A CA 1
ATOM 781 C C . VAL A 1 112 ? 19.861 0.702 -16.245 1.00 85.12 112 VAL A C 1
ATOM 783 O O . VAL A 1 112 ? 20.873 0.007 -16.359 1.00 85.12 112 VAL A O 1
ATOM 786 N N . VAL A 1 113 ? 19.202 1.186 -17.295 1.00 85.50 113 VAL A N 1
ATOM 787 C CA . VAL A 1 113 ? 19.663 1.064 -18.678 1.00 85.50 113 VAL A CA 1
ATOM 788 C C . VAL A 1 113 ? 20.113 2.446 -19.142 1.00 85.50 113 VAL A C 1
ATOM 790 O O . VAL A 1 113 ? 19.288 3.340 -19.307 1.00 85.50 113 VAL A O 1
ATOM 793 N N . ASP A 1 114 ? 21.421 2.625 -19.352 1.00 81.56 114 ASP A N 1
ATOM 794 C CA . ASP A 1 114 ? 22.046 3.930 -19.645 1.00 81.56 114 ASP A CA 1
ATOM 795 C C . ASP A 1 114 ? 21.392 4.687 -20.809 1.00 81.56 114 ASP A C 1
ATOM 797 O O . ASP A 1 114 ? 21.292 5.911 -20.783 1.00 81.56 114 ASP A O 1
ATOM 801 N N . SER A 1 115 ? 20.932 3.973 -21.841 1.00 80.88 115 SER A N 1
ATOM 802 C CA . SER A 1 115 ? 20.254 4.577 -22.996 1.00 80.88 115 SER A CA 1
ATOM 803 C C . SER A 1 115 ? 18.853 5.109 -22.689 1.00 80.88 115 SER A C 1
ATOM 805 O O . SER A 1 115 ? 18.281 5.807 -23.523 1.00 80.88 115 SER A O 1
ATOM 807 N N . CYS A 1 116 ? 18.299 4.765 -21.529 1.00 81.00 116 CYS A N 1
ATOM 808 C CA . CYS A 1 116 ? 16.918 5.024 -21.139 1.00 81.00 116 CYS A CA 1
ATOM 809 C C . CYS A 1 116 ? 16.798 6.044 -20.009 1.00 81.00 116 CYS A C 1
ATOM 811 O O . CYS A 1 116 ? 15.687 6.408 -19.651 1.00 81.00 116 CYS A O 1
ATOM 813 N N . VAL A 1 117 ? 17.914 6.544 -19.480 1.00 79.88 117 VAL A N 1
ATOM 814 C CA . VAL A 1 117 ? 17.937 7.568 -18.432 1.00 79.88 117 VAL A CA 1
ATOM 815 C C . VAL A 1 117 ? 18.557 8.863 -18.943 1.00 79.88 117 VAL A C 1
ATOM 817 O O . VAL A 1 117 ? 19.338 8.871 -19.899 1.00 79.88 117 VAL A O 1
ATOM 820 N N . ALA A 1 118 ? 18.233 9.981 -18.296 1.00 76.75 118 ALA A N 1
ATOM 821 C CA . ALA A 1 118 ? 18.848 11.255 -18.620 1.00 76.75 118 ALA A CA 1
ATOM 822 C C . ALA A 1 118 ? 20.382 11.181 -18.415 1.00 76.75 118 ALA A C 1
ATOM 824 O O . ALA A 1 118 ? 20.845 10.755 -17.350 1.00 76.75 118 ALA A O 1
ATOM 825 N N . PRO A 1 119 ? 21.205 11.653 -19.377 1.00 69.69 119 PRO A N 1
ATOM 826 C CA . PRO A 1 119 ? 22.669 11.541 -19.312 1.00 69.69 119 PRO A CA 1
ATOM 827 C C . PRO A 1 119 ? 23.323 12.186 -18.083 1.00 69.69 119 PRO A C 1
ATOM 829 O O . PRO A 1 119 ? 24.462 11.872 -17.754 1.00 69.69 119 PRO A O 1
ATOM 832 N N . SER A 1 120 ? 22.635 13.121 -17.422 1.00 65.81 120 SER A N 1
ATOM 833 C CA . SER A 1 120 ? 23.112 13.769 -16.199 1.00 65.81 120 SER A CA 1
ATOM 834 C C . SER A 1 120 ? 23.035 12.882 -14.954 1.00 65.81 120 SER A C 1
ATOM 836 O O . SER A 1 120 ? 23.622 13.266 -13.950 1.00 65.81 120 SER A O 1
ATOM 838 N N . ILE A 1 121 ? 22.336 11.740 -15.012 1.00 65.75 121 ILE A N 1
ATOM 839 C CA . ILE A 1 121 ? 21.965 10.925 -13.840 1.00 65.75 121 ILE A CA 1
ATOM 840 C C . ILE A 1 121 ? 22.439 9.460 -13.972 1.00 65.75 121 ILE A C 1
ATOM 842 O O . ILE A 1 121 ? 22.501 8.730 -12.985 1.00 65.75 121 ILE A O 1
ATOM 846 N N . SER A 1 122 ? 22.858 9.022 -15.168 1.00 58.44 122 SER A N 1
ATOM 847 C CA . SER A 1 122 ?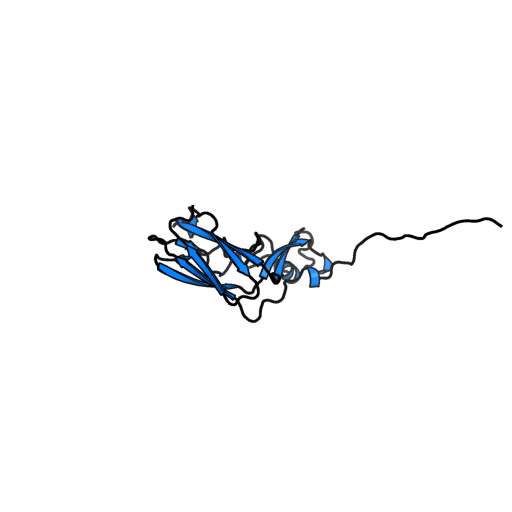 23.219 7.617 -15.445 1.00 58.44 122 SER A CA 1
ATOM 848 C C . SER A 1 122 ? 24.365 7.063 -14.583 1.00 58.44 122 SER A C 1
ATOM 850 O O . SER A 1 122 ? 24.477 5.859 -14.403 1.00 58.44 122 SER A O 1
ATOM 852 N N . ALA A 1 123 ? 25.218 7.925 -14.022 1.00 61.84 123 ALA A N 1
ATOM 853 C CA . ALA A 1 123 ? 26.327 7.514 -13.158 1.00 61.84 123 ALA A CA 1
ATOM 854 C C . ALA A 1 123 ? 25.966 7.440 -11.661 1.00 61.84 123 ALA A C 1
ATOM 856 O O . ALA A 1 123 ? 26.814 7.048 -10.859 1.00 61.84 123 ALA A O 1
ATOM 857 N N . GLU A 1 124 ? 24.755 7.850 -11.270 1.00 72.12 124 GLU A N 1
ATOM 858 C CA . GLU A 1 124 ? 24.369 8.021 -9.862 1.00 72.12 124 GLU A CA 1
ATOM 859 C C . GLU A 1 124 ? 23.519 6.858 -9.317 1.00 72.12 124 GLU A C 1
ATOM 861 O O . GLU A 1 124 ? 23.407 6.709 -8.100 1.00 72.12 124 GLU A O 1
ATOM 866 N N . HIS A 1 125 ? 22.977 5.994 -10.188 1.00 76.12 125 HIS A N 1
ATOM 867 C CA . HIS A 1 125 ? 22.060 4.914 -9.811 1.00 76.12 125 HIS A CA 1
ATOM 868 C C . HIS A 1 125 ? 22.370 3.598 -10.542 1.00 76.12 125 HIS A C 1
ATOM 870 O O . HIS A 1 125 ? 22.414 3.557 -11.766 1.00 76.12 125 HIS A O 1
ATOM 876 N N . GLU A 1 126 ? 22.535 2.500 -9.794 1.00 83.75 126 GLU A N 1
ATOM 877 C CA . GLU A 1 126 ? 22.678 1.145 -10.366 1.00 83.75 126 GLU A CA 1
ATOM 878 C C . GLU A 1 126 ? 21.318 0.485 -10.662 1.00 83.75 126 GLU A C 1
ATOM 880 O O . GLU A 1 126 ? 21.208 -0.389 -11.523 1.00 83.75 126 GLU A O 1
ATOM 885 N N . THR A 1 127 ? 20.271 0.898 -9.941 1.00 86.19 127 THR A N 1
ATOM 886 C CA . THR A 1 127 ? 18.899 0.391 -10.077 1.00 86.19 127 THR A CA 1
ATOM 887 C C . THR A 1 127 ? 17.893 1.531 -9.989 1.00 86.19 127 THR A C 1
ATOM 889 O O . THR A 1 127 ? 18.175 2.570 -9.386 1.00 86.19 127 THR A O 1
ATOM 892 N N . CYS A 1 128 ? 16.724 1.321 -10.584 1.00 84.38 128 CYS A N 1
ATOM 893 C CA . CYS A 1 128 ? 15.579 2.219 -10.513 1.00 84.38 128 CYS A CA 1
ATOM 894 C C . CYS A 1 128 ? 14.295 1.435 -10.227 1.00 84.38 128 CYS A C 1
ATOM 896 O O . CYS A 1 128 ? 14.253 0.206 -10.345 1.00 84.38 128 CYS A O 1
ATOM 898 N N . GLY A 1 129 ? 13.277 2.147 -9.755 1.00 85.88 129 GLY A N 1
ATOM 899 C CA . GLY A 1 129 ? 11.946 1.607 -9.534 1.00 85.88 129 GLY A CA 1
ATOM 900 C C . GLY A 1 129 ? 11.188 1.467 -10.848 1.00 85.88 129 GLY A C 1
ATOM 901 O O . GLY A 1 129 ? 11.277 2.339 -11.707 1.00 85.88 129 GLY A O 1
ATOM 902 N N . ARG A 1 130 ? 10.413 0.399 -10.979 1.00 87.44 130 ARG A N 1
ATOM 903 C CA . ARG A 1 130 ? 9.445 0.206 -12.058 1.00 87.44 130 ARG A CA 1
ATOM 904 C C . ARG A 1 130 ? 8.114 -0.216 -11.453 1.00 87.44 130 ARG A C 1
ATOM 906 O O . ARG A 1 130 ? 8.094 -1.055 -10.553 1.00 87.44 130 ARG A O 1
ATOM 913 N N . LEU A 1 131 ? 7.013 0.349 -11.929 1.00 88.75 131 LEU A N 1
ATOM 914 C CA . LEU A 1 131 ? 5.661 -0.082 -11.585 1.00 88.75 131 LEU A CA 1
ATOM 915 C C . LEU A 1 131 ? 5.178 -1.099 -12.621 1.00 88.75 131 LEU A C 1
ATOM 917 O O . LEU A 1 131 ? 4.833 -0.733 -13.737 1.00 88.75 131 LEU A O 1
ATOM 921 N N . ALA A 1 132 ? 5.140 -2.375 -12.248 1.00 91.62 132 ALA A N 1
ATOM 922 C CA . ALA A 1 132 ? 4.683 -3.461 -13.111 1.00 91.62 132 ALA A CA 1
ATOM 923 C C . ALA A 1 132 ? 3.240 -3.859 -12.785 1.00 91.62 132 ALA A C 1
ATOM 925 O O . ALA A 1 132 ? 2.856 -3.880 -11.613 1.00 91.62 132 ALA A O 1
ATOM 926 N N . LEU A 1 133 ? 2.438 -4.217 -13.786 1.00 93.75 133 LEU A N 1
ATOM 927 C CA . LEU A 1 133 ? 1.097 -4.752 -13.548 1.00 93.75 133 LEU A CA 1
ATOM 928 C C . LEU A 1 133 ? 1.175 -6.101 -12.819 1.00 93.75 133 LEU A C 1
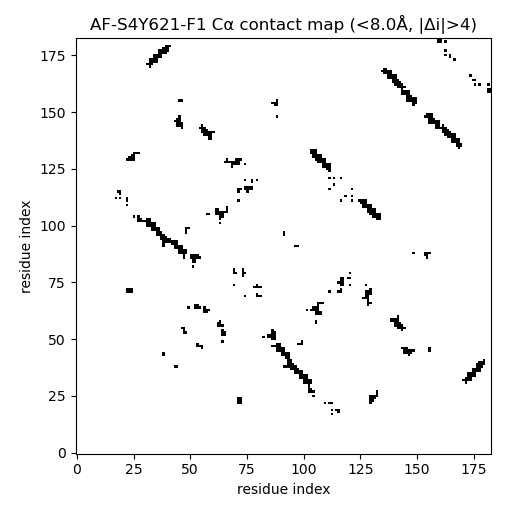ATOM 930 O O . LEU A 1 133 ? 1.942 -6.996 -13.186 1.00 93.75 133 LEU A O 1
ATOM 934 N N . ALA A 1 134 ? 0.348 -6.261 -11.789 1.00 94.12 134 ALA A N 1
ATOM 935 C CA . ALA A 1 134 ? 0.109 -7.549 -11.161 1.00 94.12 134 ALA A CA 1
ATOM 936 C C . ALA A 1 134 ? -0.535 -8.498 -12.184 1.00 94.12 134 ALA A C 1
ATOM 938 O O . ALA A 1 134 ? -1.442 -8.114 -12.923 1.00 94.12 134 ALA A O 1
ATOM 939 N N . GLY A 1 135 ? -0.037 -9.733 -12.249 1.00 93.38 135 GLY A N 1
ATOM 940 C CA . GLY A 1 135 ? -0.586 -10.746 -13.148 1.00 93.38 135 GLY A CA 1
ATOM 941 C C . GLY A 1 135 ? -1.968 -11.232 -12.708 1.00 93.38 135 GLY A C 1
ATOM 942 O O . GLY A 1 135 ? -2.386 -11.003 -11.583 1.00 93.38 135 GLY A O 1
ATOM 943 N N . ASP A 1 136 ? -2.670 -11.950 -13.582 1.00 95.25 136 ASP A N 1
ATOM 944 C CA . ASP A 1 136 ? -3.890 -12.661 -13.189 1.00 95.25 136 ASP A CA 1
ATOM 945 C C . ASP A 1 136 ? -3.570 -13.811 -12.218 1.00 95.25 136 ASP A C 1
ATOM 947 O O . ASP A 1 136 ? -2.529 -14.469 -12.328 1.00 95.25 136 ASP A O 1
ATOM 951 N N . GLY A 1 137 ? -4.521 -14.150 -11.344 1.00 96.38 137 GLY A N 1
ATOM 952 C CA . GLY A 1 137 ? -4.413 -15.311 -10.461 1.00 96.38 137 GLY A CA 1
ATOM 953 C C . GLY A 1 137 ? -4.487 -14.973 -8.978 1.00 96.38 137 GLY A C 1
ATOM 954 O O . GLY A 1 137 ? -5.099 -13.987 -8.587 1.00 96.38 137 GLY A O 1
ATOM 955 N N . ALA A 1 138 ? -3.967 -15.874 -8.144 1.00 98.06 138 ALA A N 1
ATOM 956 C CA . ALA A 1 138 ? -4.053 -15.767 -6.691 1.00 98.06 138 ALA A CA 1
ATOM 957 C C . ALA A 1 138 ? -2.918 -14.903 -6.130 1.00 98.06 138 ALA A C 1
ATOM 959 O O . ALA A 1 138 ? -1.761 -15.120 -6.485 1.00 98.06 138 ALA A O 1
ATOM 960 N N . HIS A 1 139 ? -3.277 -14.003 -5.218 1.00 98.12 139 HIS A N 1
ATOM 961 C CA . HIS A 1 139 ? -2.388 -13.033 -4.586 1.00 98.12 139 HIS A CA 1
ATOM 962 C C . HIS A 1 139 ? -2.714 -12.888 -3.100 1.00 98.12 139 HIS A C 1
ATOM 964 O O . HIS A 1 139 ? -3.808 -13.256 -2.655 1.00 98.12 139 HIS A O 1
ATOM 970 N N . GLU A 1 140 ? -1.788 -12.310 -2.343 1.00 98.00 140 GLU A N 1
ATOM 971 C CA . GLU A 1 140 ? -1.985 -11.943 -0.942 1.00 98.00 140 GLU A CA 1
ATOM 972 C C . GLU A 1 140 ? -1.701 -10.454 -0.735 1.00 98.00 140 GLU A C 1
ATOM 974 O O . GLU A 1 140 ? -0.597 -9.986 -1.000 1.00 98.00 140 GLU A O 1
ATOM 979 N N . LEU A 1 141 ? -2.715 -9.709 -0.287 1.00 97.31 141 LEU A N 1
ATOM 980 C CA . LEU A 1 141 ? -2.581 -8.320 0.150 1.00 97.31 141 LEU A CA 1
ATOM 981 C C . LEU A 1 141 ? -2.095 -8.317 1.597 1.00 97.31 141 LEU A C 1
ATOM 983 O O . LEU A 1 141 ? -2.691 -8.980 2.441 1.00 97.31 141 LEU A O 1
ATOM 987 N N . GLU A 1 142 ? -1.089 -7.512 1.895 1.00 96.50 142 GLU A N 1
ATOM 988 C CA . GLU A 1 142 ? -0.586 -7.273 3.241 1.00 96.50 142 GLU A CA 1
ATOM 989 C C . GLU A 1 142 ? -0.758 -5.791 3.591 1.00 96.50 142 GLU A C 1
ATOM 991 O O . GLU A 1 142 ? -0.295 -4.902 2.868 1.00 96.50 142 GLU A O 1
ATOM 996 N N . LEU A 1 143 ? -1.421 -5.528 4.719 1.00 95.56 143 LEU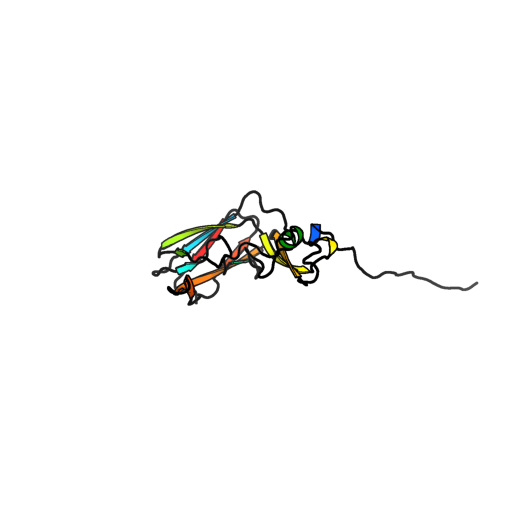 A N 1
ATOM 997 C CA . LEU A 1 143 ? -1.626 -4.188 5.263 1.00 95.56 143 LEU A CA 1
ATOM 998 C C . LEU A 1 143 ? -1.016 -4.076 6.663 1.00 95.56 143 LEU A C 1
ATOM 1000 O O . LEU A 1 143 ? -1.353 -4.845 7.559 1.00 95.56 143 LEU A O 1
ATOM 1004 N N . THR A 1 144 ? -0.176 -3.068 6.879 1.00 94.88 144 THR A N 1
ATOM 1005 C CA . THR A 1 144 ? 0.283 -2.655 8.211 1.00 94.88 144 THR A CA 1
ATOM 1006 C C . THR A 1 144 ? -0.485 -1.420 8.668 1.00 94.88 144 THR A C 1
ATOM 1008 O O . THR A 1 144 ? -0.524 -0.407 7.971 1.00 94.88 144 THR A O 1
ATOM 1011 N N . VAL A 1 145 ? -1.060 -1.493 9.868 1.00 95.56 145 VAL A N 1
ATOM 1012 C CA . VAL A 1 145 ? -1.691 -0.360 10.555 1.00 95.56 145 VAL A CA 1
ATOM 1013 C C . VAL A 1 145 ? -1.023 -0.127 11.904 1.00 95.56 145 VAL A C 1
ATOM 1015 O O . VAL A 1 145 ? -0.348 -1.003 12.445 1.00 95.56 145 VAL A O 1
ATOM 1018 N N . TYR A 1 146 ? -1.216 1.064 12.450 1.00 96.00 146 TYR A N 1
ATOM 1019 C CA . TYR A 1 146 ? -0.506 1.561 13.620 1.00 96.00 146 TYR A CA 1
ATOM 1020 C C . TYR A 1 146 ? -1.508 1.900 14.718 1.00 96.00 146 TYR A C 1
ATOM 1022 O O . TYR A 1 146 ? -2.598 2.397 1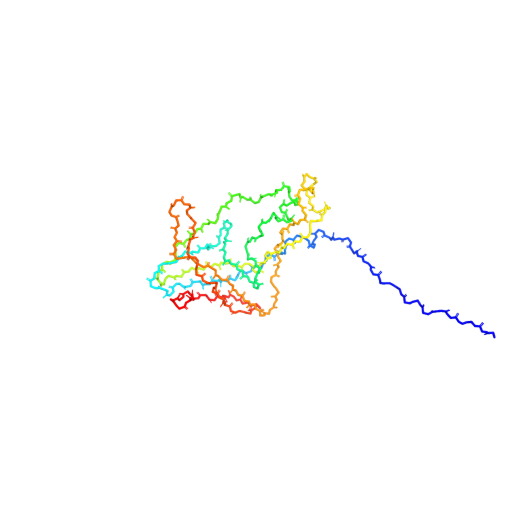4.438 1.00 96.00 146 TYR A O 1
ATOM 1030 N N . LEU A 1 147 ? -1.168 1.607 15.971 1.00 95.69 147 LEU A N 1
ATOM 1031 C CA . LEU A 1 147 ? -2.059 1.870 17.108 1.00 95.69 147 LEU A CA 1
ATOM 1032 C C . LEU A 1 147 ? -1.913 3.290 17.656 1.00 95.69 147 LEU A C 1
ATOM 1034 O O . LEU A 1 147 ? -2.812 3.798 18.324 1.00 95.69 147 LEU A O 1
ATOM 1038 N N . GLU A 1 148 ? -0.779 3.925 17.384 1.00 95.19 148 GLU A N 1
ATOM 1039 C CA . GLU A 1 148 ? -0.411 5.219 17.936 1.00 95.19 148 GLU A CA 1
ATOM 1040 C C . GLU A 1 148 ? 0.102 6.136 16.822 1.00 95.19 148 GLU A C 1
ATOM 1042 O O . GLU A 1 148 ? 0.606 5.678 15.794 1.00 95.19 148 GLU A O 1
ATOM 1047 N N . LEU A 1 149 ? -0.035 7.441 17.040 1.00 95.00 149 LEU A N 1
ATOM 1048 C CA . LEU A 1 149 ? 0.547 8.482 16.205 1.00 95.00 149 LEU A CA 1
ATOM 1049 C C . LEU A 1 149 ? 1.465 9.318 17.090 1.00 95.00 149 LEU A C 1
ATOM 1051 O O . LEU A 1 149 ? 1.039 9.822 18.130 1.00 95.00 149 LEU A O 1
ATOM 1055 N N . ASP A 1 150 ? 2.725 9.450 16.695 1.00 93.06 150 ASP A N 1
ATOM 1056 C CA . ASP A 1 150 ? 3.648 10.357 17.363 1.00 93.06 150 ASP A CA 1
ATOM 1057 C C . ASP A 1 150 ? 3.269 11.806 17.021 1.00 93.06 150 ASP A C 1
ATOM 1059 O O . ASP A 1 150 ? 3.342 12.221 15.868 1.00 93.06 150 ASP A O 1
ATOM 1063 N N . GLU A 1 151 ? 2.833 12.579 18.018 1.00 89.94 151 GLU A N 1
ATOM 1064 C CA . GLU A 1 151 ? 2.327 13.945 17.810 1.00 89.94 151 GLU A CA 1
ATOM 1065 C C . GLU A 1 151 ? 3.409 14.948 17.365 1.00 89.94 151 GLU A C 1
ATOM 1067 O O . GLU A 1 151 ? 3.074 16.013 16.849 1.00 89.94 151 GLU A O 1
ATOM 1072 N N . GLU A 1 152 ? 4.696 14.655 17.582 1.00 90.56 152 GLU A N 1
ATOM 1073 C CA . GLU A 1 152 ? 5.797 15.550 17.201 1.00 90.56 152 GLU A CA 1
ATOM 1074 C C . GLU A 1 152 ? 6.195 15.352 15.736 1.00 90.56 152 GLU A C 1
ATOM 1076 O O . GLU A 1 152 ? 6.502 16.316 15.031 1.00 90.56 152 GLU A O 1
ATOM 1081 N N . THR A 1 153 ? 6.202 14.099 15.287 1.00 88.25 153 THR A N 1
ATOM 1082 C CA . THR A 1 153 ? 6.687 13.696 13.963 1.00 88.25 153 THR A CA 1
ATOM 1083 C C . THR A 1 153 ? 5.573 13.361 12.978 1.00 88.25 153 THR A C 1
ATOM 1085 O O . THR A 1 153 ? 5.851 13.246 11.788 1.00 88.25 153 THR A O 1
ATOM 1088 N N . GLU A 1 154 ? 4.336 13.215 13.458 1.00 89.25 154 GLU A N 1
ATOM 1089 C CA . GLU A 1 154 ? 3.167 12.748 12.700 1.00 89.25 154 GLU A CA 1
ATOM 1090 C C . GLU A 1 154 ? 3.365 11.351 12.079 1.00 89.25 154 GLU A C 1
ATOM 1092 O O . GLU A 1 154 ? 2.743 11.002 11.075 1.00 89.25 154 GLU A O 1
ATOM 1097 N N . ILE A 1 155 ? 4.230 10.526 12.681 1.00 89.31 155 ILE A N 1
ATOM 1098 C CA . ILE A 1 155 ? 4.540 9.168 12.220 1.00 89.31 155 ILE A CA 1
ATOM 1099 C C . ILE A 1 155 ? 3.741 8.143 13.030 1.00 89.31 155 ILE A C 1
ATOM 1101 O O . ILE A 1 155 ? 3.693 8.203 14.260 1.00 89.31 155 ILE A O 1
ATOM 1105 N N . GLY A 1 156 ? 3.145 7.165 12.342 1.00 90.69 156 GLY A N 1
ATOM 1106 C CA . GLY A 1 156 ? 2.513 6.012 12.975 1.00 90.69 156 GLY A CA 1
ATOM 1107 C C . GLY A 1 156 ? 3.529 5.164 13.744 1.00 90.69 156 GLY A C 1
ATOM 1108 O O . GLY A 1 156 ? 4.565 4.760 13.210 1.00 90.69 156 GLY A O 1
ATOM 1109 N N . THR A 1 157 ? 3.228 4.868 15.002 1.00 92.81 157 THR A N 1
ATOM 1110 C CA . THR A 1 157 ? 4.039 4.026 15.888 1.00 92.81 157 THR A CA 1
ATOM 1111 C C . THR A 1 157 ? 3.221 2.836 16.387 1.00 92.81 157 THR A C 1
ATOM 1113 O O . THR A 1 157 ? 2.017 2.736 16.149 1.00 92.81 157 THR A O 1
ATOM 1116 N N . SER A 1 158 ? 3.887 1.875 17.033 1.00 94.19 158 SER A N 1
ATOM 1117 C CA . SER A 1 158 ? 3.236 0.662 17.546 1.00 94.19 158 SER A CA 1
ATOM 1118 C C . SER A 1 158 ? 2.476 -0.105 16.442 1.00 94.19 158 SER A C 1
ATOM 1120 O O . SER A 1 158 ? 1.246 -0.203 16.498 1.00 94.19 158 SER A O 1
ATOM 1122 N N . PRO A 1 159 ? 3.186 -0.603 15.404 1.00 94.56 159 PRO A N 1
ATOM 1123 C CA . PRO A 1 159 ? 2.554 -1.322 14.303 1.00 94.56 159 PRO A CA 1
ATOM 1124 C C . PRO A 1 159 ? 1.934 -2.633 14.795 1.00 94.56 159 PRO A C 1
ATOM 1126 O O . PRO A 1 159 ? 2.564 -3.371 15.559 1.00 94.56 159 PRO A O 1
ATOM 1129 N N . LEU A 1 160 ? 0.730 -2.938 14.313 1.00 93.25 160 LEU A N 1
ATOM 1130 C CA . LEU A 1 160 ? 0.193 -4.295 14.367 1.00 93.25 160 LEU A CA 1
ATOM 1131 C C . LEU A 1 160 ? 0.965 -5.196 13.386 1.00 93.25 160 LEU A C 1
ATOM 1133 O O . LEU A 1 160 ? 1.533 -4.694 12.408 1.00 93.25 160 LEU A O 1
ATOM 1137 N N . PRO A 1 161 ? 0.988 -6.522 13.597 1.00 92.88 161 PRO A N 1
ATOM 1138 C CA . PRO A 1 161 ? 1.382 -7.467 12.568 1.00 92.88 161 PRO A CA 1
ATOM 1139 C C . PRO A 1 161 ? 0.602 -7.227 11.282 1.00 92.88 161 PRO A C 1
ATOM 1141 O O . PRO A 1 161 ? -0.561 -6.823 11.306 1.00 92.88 161 PRO A O 1
ATOM 1144 N N . ALA A 1 162 ? 1.265 -7.490 10.158 1.00 92.81 162 ALA A N 1
ATOM 1145 C CA . ALA A 1 162 ? 0.655 -7.321 8.855 1.00 92.81 162 ALA A CA 1
ATOM 1146 C C . ALA A 1 162 ? -0.610 -8.183 8.739 1.00 92.81 162 ALA A C 1
ATOM 1148 O O . ALA A 1 162 ? -0.595 -9.388 9.005 1.00 92.81 162 ALA A O 1
ATOM 1149 N N . ILE A 1 163 ? -1.700 -7.543 8.332 1.00 95.56 163 ILE A N 1
ATOM 1150 C CA . ILE A 1 163 ? -2.978 -8.181 8.048 1.00 95.56 163 ILE A CA 1
ATOM 1151 C C . ILE A 1 163 ? -2.886 -8.735 6.631 1.00 95.56 163 ILE A C 1
ATOM 1153 O O . ILE A 1 163 ? -2.773 -7.962 5.680 1.00 95.56 163 ILE A O 1
ATOM 1157 N N . ALA A 1 164 ? -2.924 -10.060 6.505 1.00 96.38 164 ALA A N 1
ATOM 1158 C CA . ALA A 1 164 ? -2.835 -10.762 5.230 1.00 96.38 164 ALA A CA 1
ATOM 1159 C C . ALA A 1 164 ? -4.231 -11.158 4.725 1.00 96.38 164 ALA A C 1
ATOM 1161 O O . ALA A 1 164 ? -4.981 -11.853 5.415 1.00 96.38 164 ALA A O 1
ATOM 1162 N N . VAL A 1 165 ? -4.580 -10.730 3.512 1.00 97.50 165 VAL A N 1
ATOM 1163 C CA . VAL A 1 165 ? -5.870 -11.002 2.870 1.00 97.50 165 VAL A CA 1
ATOM 1164 C C . VAL A 1 165 ? -5.638 -11.658 1.508 1.00 97.50 165 VAL A C 1
ATOM 1166 O O . VAL A 1 165 ? -5.162 -10.994 0.584 1.00 97.50 165 VAL A O 1
ATOM 1169 N N . PRO A 1 166 ? -5.999 -12.943 1.330 1.00 97.88 166 PRO A N 1
ATOM 1170 C CA . PRO A 1 166 ? -5.911 -13.586 0.029 1.00 97.88 166 PRO A CA 1
ATOM 1171 C C . PRO A 1 166 ? -6.995 -13.052 -0.913 1.00 97.88 166 PRO A C 1
ATOM 1173 O O . PRO A 1 166 ? -8.156 -12.895 -0.527 1.00 97.88 166 PRO A O 1
ATOM 1176 N N . PHE A 1 167 ? -6.638 -12.838 -2.176 1.00 97.88 167 PHE A N 1
ATOM 1177 C CA . PHE A 1 167 ? -7.566 -12.429 -3.230 1.00 97.88 167 PHE A CA 1
ATOM 1178 C C . PHE A 1 167 ? -7.194 -13.058 -4.580 1.00 97.88 167 PHE A C 1
ATOM 1180 O O . PHE A 1 167 ? -6.220 -13.803 -4.705 1.00 97.88 167 PHE A O 1
ATOM 1187 N N . THR A 1 168 ? -8.023 -12.843 -5.603 1.00 97.31 168 THR A N 1
ATOM 1188 C CA . THR A 1 168 ? -7.773 -13.353 -6.957 1.00 97.31 168 THR A CA 1
ATOM 1189 C C . THR A 1 168 ? -8.058 -12.272 -7.985 1.00 97.31 168 THR A C 1
ATOM 1191 O O . THR A 1 168 ? -9.137 -11.687 -7.959 1.00 97.31 168 THR A O 1
ATOM 1194 N N . LEU A 1 169 ? -7.104 -12.021 -8.880 1.00 95.25 169 LEU A N 1
ATOM 1195 C CA . LEU A 1 169 ? -7.258 -11.119 -10.015 1.00 95.25 169 LEU A CA 1
ATOM 1196 C C . LEU A 1 169 ? -7.846 -11.858 -11.234 1.00 95.25 169 LEU A C 1
ATOM 1198 O O . LEU A 1 169 ? -7.477 -13.016 -11.470 1.00 95.25 169 LEU A O 1
ATOM 1202 N N . PRO A 1 170 ? -8.742 -11.214 -12.009 1.00 94.06 170 PRO A N 1
ATOM 1203 C CA . PRO A 1 170 ? -9.288 -9.872 -11.778 1.00 94.06 170 PRO A CA 1
ATOM 1204 C C . PRO A 1 170 ? -10.346 -9.852 -10.657 1.00 94.06 170 PRO A C 1
ATOM 1206 O O . PRO A 1 170 ? -11.159 -10.770 -10.538 1.00 94.06 170 PRO A O 1
ATOM 1209 N N . THR A 1 171 ? -10.368 -8.778 -9.865 1.00 95.06 171 THR A N 1
ATOM 1210 C CA . THR A 1 171 ? -11.426 -8.486 -8.883 1.00 95.06 171 THR A CA 1
ATOM 1211 C C . THR A 1 171 ? -11.781 -7.006 -8.936 1.00 95.06 171 THR A C 1
ATOM 1213 O O . THR A 1 171 ? -10.930 -6.187 -9.251 1.00 95.06 171 THR A O 1
ATOM 1216 N N . GLU A 1 172 ? -13.021 -6.651 -8.610 1.00 95.62 172 GLU A N 1
ATOM 1217 C CA . GLU A 1 172 ? -13.436 -5.246 -8.475 1.00 95.62 172 GLU A CA 1
ATOM 1218 C C . GLU A 1 172 ? -13.095 -4.688 -7.086 1.00 95.62 172 GLU A C 1
ATOM 1220 O O . GLU A 1 172 ? -12.918 -3.484 -6.915 1.00 95.62 172 GLU A O 1
ATOM 1225 N N . SER A 1 173 ? -13.023 -5.557 -6.070 1.00 97.00 173 SER A N 1
ATOM 1226 C CA . SER A 1 173 ? -12.756 -5.122 -4.701 1.00 97.00 173 SER A CA 1
ATOM 1227 C C . SER A 1 173 ? -12.047 -6.158 -3.835 1.00 97.00 173 SER A C 1
ATOM 1229 O O . SER A 1 173 ? -12.117 -7.367 -4.076 1.00 97.00 173 SER A O 1
ATOM 1231 N N . ILE A 1 174 ? -11.374 -5.654 -2.801 1.00 97.56 174 ILE A N 1
ATOM 1232 C CA . ILE A 1 174 ? -10.740 -6.416 -1.724 1.00 97.56 174 ILE A CA 1
ATOM 1233 C C . ILE A 1 174 ? -11.262 -5.851 -0.400 1.00 97.56 174 ILE A C 1
ATOM 1235 O O . ILE A 1 174 ? -11.315 -4.637 -0.218 1.00 97.56 174 ILE A O 1
ATOM 1239 N N . THR A 1 175 ? -11.679 -6.716 0.524 1.00 97.81 175 THR A N 1
ATOM 1240 C CA . THR A 1 175 ? -12.133 -6.304 1.862 1.00 97.81 175 THR A CA 1
ATOM 1241 C C . THR A 1 175 ? -11.078 -6.665 2.894 1.00 97.81 175 THR A C 1
ATOM 1243 O O . THR A 1 175 ? -10.650 -7.815 2.953 1.00 97.81 175 THR A O 1
ATOM 1246 N N . VAL A 1 176 ? -10.695 -5.696 3.720 1.00 97.38 176 VAL A N 1
ATOM 1247 C CA . VAL A 1 176 ? -9.751 -5.859 4.825 1.00 97.38 176 VAL A CA 1
ATOM 1248 C C . VAL A 1 176 ? -10.457 -5.487 6.121 1.00 97.38 176 VAL A C 1
ATOM 1250 O O . VAL A 1 176 ? -10.987 -4.384 6.252 1.00 97.38 176 VAL A O 1
ATOM 1253 N N . THR A 1 177 ? -10.438 -6.394 7.090 1.00 96.88 177 THR A N 1
ATOM 1254 C CA . THR A 1 177 ? -11.002 -6.162 8.421 1.00 96.88 177 THR A CA 1
ATOM 1255 C C . THR A 1 177 ? -9.875 -6.117 9.438 1.00 96.88 177 THR A C 1
ATOM 1257 O O . THR A 1 177 ? -9.102 -7.063 9.532 1.00 96.88 177 THR A O 1
ATOM 1260 N N . ILE A 1 178 ? -9.806 -5.032 10.207 1.00 96.06 178 ILE A N 1
ATOM 1261 C CA . ILE A 1 178 ? -8.862 -4.861 11.313 1.00 96.06 178 ILE A CA 1
ATOM 1262 C C . ILE A 1 178 ? -9.584 -5.250 12.602 1.00 96.06 178 ILE A C 1
ATOM 1264 O O . ILE A 1 178 ? -10.564 -4.605 12.981 1.00 96.06 178 ILE A O 1
ATOM 1268 N N . SER A 1 179 ? -9.104 -6.287 13.276 1.00 93.56 179 SER A N 1
ATOM 1269 C CA . SER A 1 179 ? -9.740 -6.904 14.442 1.00 93.56 179 SER A CA 1
ATOM 1270 C C . SER A 1 179 ? -8.885 -6.746 15.703 1.00 93.56 179 SER A C 1
ATOM 1272 O O . SER A 1 179 ? -7.708 -6.393 15.660 1.00 93.56 179 SER A O 1
ATOM 1274 N N . GLU A 1 180 ? -9.477 -6.993 16.874 1.00 86.44 180 GLU A N 1
ATOM 1275 C CA . GLU A 1 180 ? -8.738 -6.986 18.152 1.00 86.44 180 GLU A CA 1
ATOM 1276 C C . GLU A 1 180 ? -7.782 -8.181 18.288 1.00 86.44 180 GLU A C 1
ATOM 1278 O O . GLU A 1 180 ? -6.828 -8.120 19.057 1.00 86.44 180 GLU A O 1
ATOM 1283 N N . GLU A 1 181 ? -8.070 -9.268 17.568 1.00 75.44 181 GLU A N 1
ATOM 1284 C CA . GLU A 1 181 ? -7.335 -10.537 17.609 1.00 75.44 181 GLU A CA 1
ATOM 1285 C C . GLU A 1 181 ? -6.148 -10.586 16.640 1.00 75.44 181 GLU A C 1
ATOM 1287 O O . GLU A 1 181 ? -5.420 -11.581 16.643 1.00 75.44 181 GLU A O 1
ATOM 1292 N N . ASP A 1 182 ? -5.948 -9.538 15.832 1.00 62.12 182 ASP A N 1
ATOM 1293 C CA . ASP A 1 182 ? -4.734 -9.410 15.030 1.00 62.12 182 ASP A CA 1
ATOM 1294 C C . ASP A 1 182 ? -3.537 -9.338 16.010 1.00 62.12 182 ASP A C 1
ATOM 1296 O O . ASP A 1 182 ? -3.563 -8.472 16.893 1.00 62.12 182 ASP A O 1
ATOM 1300 N N . PRO A 1 183 ? -2.590 -10.306 15.949 1.00 49.50 183 PRO A N 1
ATOM 1301 C CA . PRO A 1 183 ? -1.670 -10.656 17.045 1.00 49.50 183 PRO A CA 1
ATOM 1302 C C . PRO A 1 183 ? -0.617 -9.606 17.423 1.00 49.50 183 PRO A C 1
ATOM 1304 O O . PRO A 1 183 ? -0.641 -8.488 16.887 1.00 49.50 183 PRO A O 1
#